Protein AF-A0A954QIJ8-F1 (afdb_monomer_lite)

Foldseek 3Di:
DDPDPDPPPVVVVPLPFDFLVVLCVVLVWDWDADVVQGTKTWDDLPQKIKIWGWDQDPVQGIWIWIWIWGDDPVDIDIAIDIDRRTDSDSLQSLLVVLVSVVVRPDDRPVHDRPSSVSSVVVVCRHPVNVVVVLVVLVVVVVVVLQQPFWKKKAFPVLVLVVLVVLLVVCVPPDQQFKWKWFDQQFWIWIDGPPDDIRIGGIHTDGDPAIKIAGSNLSVVDDNDADDRMWMWTDAQFWIATRNDTGGTHGPDNVVRVSRPPPPPPSVVSVVVVVVVVVVVVVVVVVVVVVVVVVCVVCVVCVVVVVVVVVVVVVVVVVPDD

Secondary structure (DSSP, 8-state):
---------TTSS----EEHHHHHHHTTPEEEEETTTEEEEEEE-SSEEEEEEEEEETTTEEEEEEEEEEEETTEEEEEEEEEESEES-HHHHHHHHHHHHHTT----SS---HHHHHHHHTGGGSHHHHHHHHHHHHHHHHHHHHHHS-EEEEEHHHHHHHHHHHHHHTTTS-TT-EEEEEEBSSEEEEEETTEEEEEEEEEEPBPSSPEEEEHHHHTTS-SS--SSEEEEEE-SSEEEETTEEEEEEESSGGGGGG-------HHHHHHHHHHHHHHHHHHHHHHHHHHHHHHHH-HHHHHHHHHHHHHHHHHHHHH--

Radius of gyration: 31.18 Å; chains: 1; bounding box: 64×66×85 Å

Sequence (321 aa):
MDSQNSDHDPNRELAQNASTWDALLLCGFQRYSDPEYGPTLRYDFGGFELQAVIYSHPLLDQVVSFGGCFSTPRTLSAYEFDVPASVGSYEEVMAHIAWRLYRSEWRFTLGPPWWIEVGRENYHLLPWERQRAETEAARDLKALIWAVRPNCTVERVFLRQAIKTLHGNVRGMKSTATVTFDCDGTVLQIKSHASPTIAVAAIGSIWPSQFEVQVEQVARLPKRLSGKFVQLRLSSTELWIGGTAIKGKYADPEIVDLDLDLEPNPTIALAAAKAARSSIKAGIKRFQDFVGQVVELAPELRGKLTSYLENAWKQEQQDAP

Structure (mmCIF, N/CA/C/O backbone):
data_AF-A0A954QIJ8-F1
#
_entry.id   AF-A0A954QIJ8-F1
#
loop_
_atom_site.group_PDB
_atom_site.id
_atom_site.type_symbol
_atom_site.label_atom_id
_atom_site.label_alt_id
_atom_site.label_comp_id
_atom_site.label_asym_id
_atom_site.label_entity_id
_atom_site.label_seq_id
_atom_site.pdbx_PDB_ins_code
_atom_site.Cartn_x
_atom_site.Cartn_y
_atom_site.Cartn_z
_atom_site.occupancy
_atom_site.B_iso_or_equiv
_atom_site.auth_seq_id
_atom_site.auth_comp_id
_atom_site.auth_asym_id
_atom_site.auth_atom_id
_atom_site.pdbx_PDB_model_num
ATOM 1 N N . MET A 1 1 ? 24.367 28.801 22.063 1.00 42.25 1 MET A N 1
ATOM 2 C CA . MET A 1 1 ? 24.715 27.375 21.881 1.00 42.25 1 MET A CA 1
ATOM 3 C C . MET A 1 1 ? 23.768 26.884 20.809 1.00 42.25 1 MET A C 1
ATOM 5 O O . MET A 1 1 ? 22.738 26.312 21.122 1.00 42.25 1 MET A O 1
ATOM 9 N N . ASP A 1 2 ? 24.080 27.239 19.565 1.00 41.16 2 ASP A N 1
ATOM 10 C CA . ASP A 1 2 ? 23.227 26.999 18.405 1.00 41.16 2 ASP A CA 1
ATOM 11 C C . ASP A 1 2 ? 23.943 25.979 17.531 1.00 41.16 2 ASP A C 1
ATOM 13 O O . ASP A 1 2 ? 24.869 26.301 16.787 1.00 41.16 2 ASP A O 1
ATOM 17 N N . SER A 1 3 ? 23.574 24.714 17.709 1.00 46.78 3 SER A N 1
ATOM 18 C CA . SER A 1 3 ? 24.051 23.617 16.878 1.00 46.78 3 SER A CA 1
ATOM 19 C C . SER A 1 3 ? 23.360 23.712 15.522 1.00 46.78 3 SER A C 1
ATOM 21 O O . SER A 1 3 ? 22.208 23.317 15.360 1.00 46.78 3 SER A O 1
ATOM 23 N N . GLN A 1 4 ? 24.070 24.302 14.565 1.00 46.03 4 GLN A N 1
ATOM 24 C CA . GLN A 1 4 ? 23.682 24.365 13.164 1.00 46.03 4 GLN A CA 1
ATOM 25 C C . GLN A 1 4 ? 23.594 22.949 12.575 1.00 46.03 4 GLN A C 1
ATOM 27 O O . GLN A 1 4 ? 24.576 22.212 12.539 1.00 46.03 4 GLN A O 1
ATOM 32 N N . ASN A 1 5 ? 22.400 22.601 12.092 1.00 52.66 5 ASN A N 1
ATOM 33 C CA . ASN A 1 5 ? 22.166 21.539 11.118 1.00 52.66 5 ASN A CA 1
ATOM 34 C C . ASN A 1 5 ? 22.887 21.903 9.812 1.00 52.66 5 ASN A C 1
ATOM 36 O O . ASN A 1 5 ? 22.418 22.767 9.070 1.00 52.66 5 ASN A O 1
ATOM 40 N N . SER A 1 6 ? 24.003 21.241 9.518 1.00 52.31 6 SER A N 1
ATOM 41 C CA . SER A 1 6 ? 24.670 21.321 8.217 1.00 52.31 6 SER A CA 1
ATOM 42 C C . SER A 1 6 ? 25.111 19.936 7.738 1.00 52.31 6 SER A C 1
ATOM 44 O O . SER A 1 6 ? 26.295 19.694 7.553 1.00 52.31 6 SER A O 1
ATOM 46 N N . ASP A 1 7 ? 24.148 19.040 7.529 1.00 50.72 7 ASP A N 1
ATOM 47 C CA . ASP A 1 7 ? 24.336 17.818 6.725 1.00 50.72 7 ASP A CA 1
ATOM 48 C C . ASP A 1 7 ? 23.367 17.834 5.528 1.00 50.72 7 ASP A C 1
ATOM 50 O O . ASP A 1 7 ? 22.711 16.853 5.182 1.00 50.72 7 ASP A O 1
ATOM 54 N N . HIS A 1 8 ? 23.244 19.000 4.889 1.00 49.97 8 HIS A N 1
ATOM 55 C CA . HIS A 1 8 ? 22.722 19.086 3.532 1.00 49.97 8 HIS A CA 1
ATOM 56 C C . HIS A 1 8 ? 23.936 18.982 2.612 1.00 49.97 8 HIS A C 1
ATOM 58 O O . HIS A 1 8 ? 24.645 19.963 2.407 1.00 49.97 8 HIS A O 1
ATOM 64 N N . ASP A 1 9 ? 24.236 17.764 2.166 1.00 48.03 9 ASP A N 1
ATOM 65 C CA . ASP A 1 9 ? 25.233 17.511 1.131 1.00 48.03 9 ASP A CA 1
ATOM 66 C C . ASP A 1 9 ? 24.565 17.717 -0.241 1.00 48.03 9 ASP A C 1
ATOM 68 O O . ASP A 1 9 ? 23.866 16.813 -0.714 1.00 48.03 9 ASP A O 1
ATOM 72 N N . PRO A 1 10 ? 24.741 18.881 -0.898 1.00 51.72 10 PRO A N 1
ATOM 73 C CA . PRO A 1 10 ? 24.159 19.140 -2.214 1.00 51.72 10 PRO A CA 1
ATOM 74 C C . PRO A 1 10 ? 24.707 18.192 -3.294 1.00 51.72 10 PRO A C 1
ATOM 76 O O . PRO A 1 10 ? 24.119 18.081 -4.367 1.00 51.72 10 PRO A O 1
ATOM 79 N N . ASN A 1 11 ? 25.794 17.454 -3.024 1.00 44.38 11 ASN A N 1
ATOM 80 C CA . ASN A 1 11 ? 26.312 16.451 -3.954 1.00 44.38 11 ASN A CA 1
ATOM 81 C C . ASN A 1 11 ? 25.551 15.121 -3.897 1.00 44.38 11 ASN A C 1
ATOM 83 O O . ASN A 1 11 ? 25.721 14.294 -4.792 1.00 44.38 11 ASN A O 1
ATOM 87 N N . ARG A 1 12 ? 24.682 14.905 -2.899 1.00 46.03 12 ARG A N 1
ATOM 88 C CA . ARG A 1 12 ? 23.816 13.716 -2.835 1.00 46.03 12 ARG A CA 1
ATOM 89 C C . ARG A 1 12 ? 22.531 13.870 -3.660 1.00 46.03 12 ARG A C 1
ATOM 91 O O . ARG A 1 12 ? 21.936 12.863 -4.032 1.00 46.03 12 ARG A O 1
ATOM 98 N N . GLU A 1 13 ? 22.141 15.107 -3.979 1.00 44.28 13 GLU A N 1
ATOM 99 C CA . GLU A 1 13 ? 21.019 15.444 -4.876 1.00 44.28 13 GLU A CA 1
ATOM 100 C C . GLU A 1 13 ? 21.413 15.502 -6.359 1.00 44.28 13 GLU A C 1
ATOM 102 O O . GLU A 1 13 ? 20.548 15.414 -7.224 1.00 44.28 13 GLU A O 1
ATOM 107 N N . LEU A 1 14 ? 22.712 15.502 -6.673 1.00 44.69 14 LEU A N 1
ATOM 108 C CA . LEU A 1 14 ? 23.222 15.124 -7.996 1.00 44.69 14 LEU A CA 1
ATOM 109 C C . LEU A 1 14 ? 23.271 13.593 -8.148 1.00 44.69 14 LEU A C 1
ATOM 111 O O . LEU A 1 14 ? 24.207 13.044 -8.734 1.00 44.69 14 LEU A O 1
ATOM 115 N N . A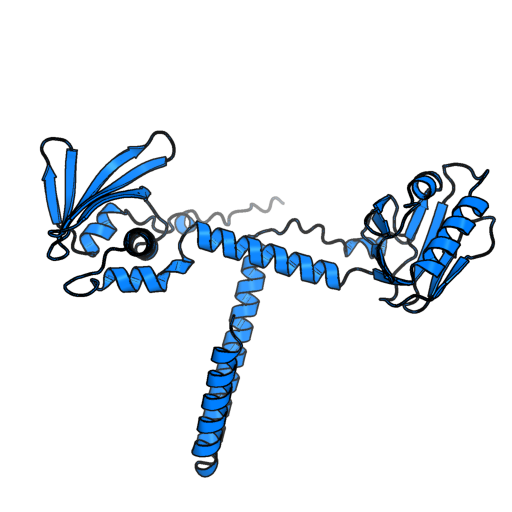LA A 1 15 ? 22.266 12.883 -7.621 1.00 50.22 15 ALA A N 1
ATOM 116 C CA . ALA A 1 15 ? 21.942 11.562 -8.134 1.00 50.22 15 ALA A CA 1
ATOM 117 C C . ALA A 1 15 ? 21.739 11.755 -9.639 1.00 50.22 15 ALA A C 1
ATOM 119 O O . ALA A 1 15 ? 20.845 12.488 -10.049 1.00 50.22 15 ALA A O 1
ATOM 120 N N . GLN A 1 16 ? 22.686 11.243 -10.423 1.00 63.72 16 GLN A N 1
ATOM 121 C CA . GLN A 1 16 ? 22.871 11.575 -11.830 1.00 63.72 16 GLN A CA 1
ATOM 122 C C . GLN A 1 16 ? 21.600 11.248 -12.605 1.00 63.72 16 GLN A C 1
ATOM 124 O O . GLN A 1 16 ? 21.400 10.117 -13.035 1.00 63.72 16 GLN A O 1
ATOM 129 N N . ASN A 1 17 ? 20.746 12.255 -12.759 1.00 86.44 17 ASN A N 1
ATOM 130 C CA . ASN A 1 17 ? 19.580 12.203 -13.611 1.00 86.44 17 ASN A CA 1
ATOM 131 C C . ASN A 1 17 ? 20.051 11.796 -15.008 1.00 86.44 17 ASN A C 1
ATOM 133 O O . ASN A 1 17 ? 20.776 12.532 -15.682 1.00 86.44 17 ASN A O 1
ATOM 137 N N . ALA A 1 18 ? 19.696 10.578 -15.398 1.00 91.44 18 ALA A N 1
ATOM 138 C CA . ALA A 1 18 ? 20.053 10.020 -16.679 1.00 91.44 18 ALA A CA 1
ATOM 139 C C . ALA A 1 18 ? 19.141 10.639 -17.736 1.00 91.44 18 ALA A C 1
ATOM 141 O O . ALA A 1 18 ? 17.914 10.537 -17.665 1.00 91.44 18 ALA A O 1
ATOM 142 N N . SER A 1 19 ? 19.754 11.276 -18.729 1.00 96.00 19 SER A N 1
ATOM 143 C CA . SER A 1 19 ? 19.058 11.728 -19.928 1.00 96.00 19 SER A CA 1
ATOM 144 C C . SER A 1 19 ? 18.562 10.509 -20.701 1.00 96.00 19 SER A C 1
ATOM 146 O O . SER A 1 19 ? 19.354 9.663 -21.129 1.00 96.00 19 SER A O 1
ATOM 148 N N . THR A 1 20 ? 17.250 10.428 -20.920 1.00 96.88 20 THR A N 1
ATOM 149 C CA . THR A 1 20 ? 16.635 9.374 -21.737 1.00 96.88 20 THR A CA 1
ATOM 150 C C . THR A 1 20 ? 17.219 9.372 -23.144 1.00 96.88 20 THR A C 1
ATOM 152 O O . THR A 1 20 ? 17.460 8.314 -23.713 1.00 96.88 20 THR A O 1
ATOM 155 N N . TRP A 1 21 ? 17.537 10.547 -23.686 1.00 97.19 21 TRP A N 1
ATOM 156 C CA . TRP A 1 21 ? 18.154 10.672 -25.003 1.00 97.19 21 TRP A CA 1
ATOM 157 C C . TRP A 1 21 ? 19.539 10.018 -25.079 1.00 97.19 21 TRP A C 1
ATOM 159 O O . TRP A 1 21 ? 19.835 9.296 -26.032 1.00 97.19 21 TRP A O 1
ATOM 169 N N . ASP A 1 22 ? 20.371 10.216 -24.056 1.00 96.88 22 ASP A N 1
ATOM 170 C CA . ASP A 1 22 ? 21.706 9.614 -23.995 1.00 96.88 22 ASP A CA 1
ATOM 171 C C . ASP A 1 22 ? 21.618 8.100 -23.767 1.00 96.88 22 ASP A C 1
ATOM 173 O O . ASP A 1 22 ? 22.356 7.333 -24.389 1.00 96.88 22 ASP A O 1
ATOM 177 N N . ALA A 1 23 ? 20.646 7.654 -22.964 1.00 96.75 23 ALA A N 1
ATOM 178 C CA . ALA A 1 23 ? 20.334 6.238 -22.778 1.00 96.75 23 ALA A CA 1
ATOM 179 C C . ALA A 1 23 ? 20.014 5.543 -24.111 1.00 96.75 23 ALA A C 1
ATOM 181 O O . ALA A 1 23 ? 20.499 4.445 -24.381 1.00 96.75 23 ALA A O 1
ATOM 182 N N . LEU A 1 24 ? 19.219 6.192 -24.967 1.00 97.75 24 LEU A N 1
ATOM 183 C CA . LEU A 1 24 ? 18.852 5.664 -26.279 1.00 97.75 24 LEU A CA 1
ATOM 184 C C . LEU A 1 24 ? 20.060 5.542 -27.206 1.00 97.75 24 LEU A C 1
ATOM 186 O O . LEU A 1 24 ? 20.223 4.516 -27.870 1.00 97.75 24 LEU A O 1
ATOM 190 N N . LEU A 1 25 ? 20.942 6.543 -27.216 1.00 97.75 25 LEU A N 1
ATOM 191 C CA . LEU A 1 25 ? 22.192 6.474 -27.974 1.00 97.75 25 LEU A CA 1
ATOM 192 C C . LEU A 1 25 ? 23.060 5.292 -27.510 1.00 97.75 25 LEU A C 1
ATOM 194 O O . LEU A 1 25 ? 23.593 4.564 -28.347 1.00 97.75 25 LEU A O 1
ATOM 198 N N . LEU A 1 26 ? 23.139 5.039 -26.198 1.00 96.25 26 LEU A N 1
ATOM 199 C CA . LEU A 1 26 ? 23.828 3.865 -25.639 1.00 96.25 26 LEU A CA 1
ATOM 200 C C . LEU A 1 26 ? 23.162 2.536 -26.033 1.00 96.25 26 LEU A C 1
ATOM 202 O O . LEU A 1 26 ? 23.853 1.545 -26.264 1.00 96.25 26 LEU A O 1
ATOM 206 N N . CYS A 1 27 ? 21.833 2.514 -26.164 1.00 96.50 27 CYS A N 1
ATOM 207 C CA . CYS A 1 27 ? 21.072 1.351 -26.636 1.00 96.50 27 CYS A CA 1
ATOM 208 C C . CYS A 1 27 ? 21.253 1.075 -28.142 1.00 96.50 27 CYS A C 1
ATOM 210 O O . CYS A 1 27 ? 20.739 0.076 -28.650 1.00 96.50 27 CYS A O 1
ATOM 212 N N . GLY A 1 28 ? 21.981 1.934 -28.862 1.00 97.44 28 GLY A N 1
ATOM 213 C CA . GLY A 1 28 ? 22.239 1.803 -30.294 1.00 97.44 28 GLY A CA 1
ATOM 214 C C . GLY A 1 28 ? 21.214 2.501 -31.184 1.00 97.44 28 GLY A C 1
ATOM 215 O O . GLY A 1 28 ? 21.178 2.223 -32.382 1.00 97.44 28 GLY A O 1
ATOM 216 N N . PHE A 1 29 ? 20.385 3.398 -30.637 1.00 97.62 29 PHE A N 1
ATOM 217 C CA . PHE A 1 29 ? 19.541 4.252 -31.469 1.00 97.62 29 PHE A CA 1
ATOM 218 C C . PHE A 1 29 ? 20.409 5.196 -32.307 1.00 97.62 29 PHE A C 1
ATOM 220 O O . PHE A 1 29 ? 21.384 5.779 -31.828 1.00 97.62 29 PHE A O 1
ATOM 227 N N . GLN A 1 30 ? 20.031 5.376 -33.567 1.00 97.94 30 GLN A N 1
ATOM 228 C CA . GLN A 1 30 ? 20.746 6.209 -34.523 1.00 97.94 30 GLN A CA 1
ATOM 229 C C . GLN A 1 30 ? 20.056 7.559 -34.673 1.00 97.94 30 GLN A C 1
ATOM 231 O O . GLN A 1 30 ? 18.830 7.647 -34.686 1.00 97.94 30 GLN A O 1
ATOM 236 N N . ARG A 1 31 ? 20.848 8.625 -34.806 1.00 97.69 31 ARG A N 1
ATOM 237 C CA . ARG A 1 31 ? 20.319 9.965 -35.077 1.00 97.69 31 ARG A CA 1
ATOM 238 C C . ARG A 1 31 ? 19.732 10.018 -36.478 1.00 97.69 31 ARG A C 1
ATOM 240 O O . ARG A 1 31 ? 20.407 9.676 -37.445 1.00 97.69 31 ARG A O 1
ATOM 247 N N . TYR A 1 32 ? 18.508 10.513 -36.569 1.00 95.44 32 TYR A N 1
ATOM 248 C CA . TYR A 1 32 ? 17.803 10.748 -37.814 1.00 95.44 32 TYR A CA 1
ATOM 249 C C . TYR A 1 32 ? 17.263 12.178 -37.827 1.00 95.44 32 TYR A C 1
ATOM 251 O O . TYR A 1 32 ? 16.712 12.673 -36.841 1.00 95.44 32 TYR A O 1
ATOM 259 N N . SER A 1 33 ? 17.460 12.864 -38.947 1.00 89.81 33 SER A N 1
ATOM 260 C CA . SER A 1 33 ? 16.931 14.210 -39.135 1.00 89.81 33 SER A CA 1
ATOM 261 C C . SER A 1 33 ? 15.568 14.098 -39.793 1.00 89.81 33 SER A C 1
ATOM 263 O O . SER A 1 33 ? 15.491 13.853 -40.997 1.00 89.81 33 SER A O 1
ATOM 265 N N . ASP A 1 34 ? 14.509 14.282 -39.012 1.00 89.62 34 ASP A N 1
ATOM 266 C CA . ASP A 1 34 ? 13.165 14.373 -39.562 1.00 89.62 34 ASP A CA 1
ATOM 267 C C . ASP A 1 34 ? 12.839 15.851 -39.834 1.00 89.62 34 ASP A C 1
ATOM 269 O O . ASP A 1 34 ? 12.935 16.670 -38.916 1.00 89.62 34 ASP A O 1
ATOM 273 N N . PRO A 1 35 ? 12.517 16.244 -41.078 1.00 89.44 35 PRO A N 1
ATOM 274 C CA . PRO A 1 35 ? 12.222 17.638 -41.390 1.00 89.44 35 PRO A CA 1
ATOM 275 C C . PRO A 1 35 ? 10.962 18.161 -40.685 1.00 89.44 35 PRO A C 1
ATOM 277 O O . PRO A 1 35 ? 10.849 19.372 -40.508 1.00 89.44 35 PRO A O 1
ATOM 280 N N . GLU A 1 36 ? 10.034 17.286 -40.285 1.00 91.12 36 GLU A N 1
ATOM 281 C CA . GLU A 1 36 ? 8.785 17.671 -39.622 1.00 91.12 36 GLU A CA 1
ATOM 282 C C . GLU A 1 36 ? 8.946 17.746 -38.099 1.00 91.12 36 GLU A C 1
ATOM 284 O O . GLU A 1 36 ? 8.483 18.697 -37.469 1.00 91.12 36 GLU A O 1
ATOM 289 N N . TYR A 1 37 ? 9.653 16.777 -37.515 1.00 86.88 37 TYR A N 1
ATOM 290 C CA . TYR A 1 37 ? 9.733 16.605 -36.058 1.00 86.88 37 TYR A CA 1
ATOM 291 C C . TYR A 1 37 ? 11.075 17.035 -35.442 1.00 86.88 37 TYR A C 1
ATOM 293 O O . TYR A 1 37 ? 11.225 17.047 -34.220 1.00 86.88 37 TYR A O 1
ATOM 301 N N . GLY A 1 38 ? 12.055 17.426 -36.263 1.00 89.88 38 GLY A N 1
ATOM 302 C CA . GLY A 1 38 ? 13.361 17.901 -35.812 1.00 89.88 38 GLY A CA 1
ATOM 303 C C . GLY A 1 38 ? 14.334 16.764 -35.456 1.00 89.88 38 GLY A C 1
ATOM 304 O O . GLY A 1 38 ? 14.438 15.784 -36.202 1.00 89.88 38 GLY A O 1
ATOM 305 N N . PRO A 1 39 ? 15.136 16.890 -34.377 1.00 93.12 39 PRO A N 1
ATOM 306 C CA . PRO A 1 39 ? 16.075 15.846 -33.985 1.00 93.12 39 PRO A CA 1
ATOM 307 C C . PRO A 1 39 ? 15.307 14.613 -33.499 1.00 93.12 39 PRO A C 1
ATOM 309 O O . PRO A 1 39 ? 14.617 14.662 -32.484 1.00 93.12 39 PRO A O 1
ATOM 312 N N . THR A 1 40 ? 15.467 13.498 -34.209 1.00 97.25 40 THR A N 1
ATOM 313 C CA . THR A 1 40 ? 14.835 12.217 -33.873 1.00 97.25 40 THR A CA 1
ATOM 314 C C . THR A 1 40 ? 15.891 11.127 -33.710 1.00 97.25 40 THR A C 1
ATOM 316 O O . THR A 1 40 ? 16.994 11.211 -34.262 1.00 97.25 40 THR A O 1
ATOM 319 N N . LEU A 1 41 ? 15.574 10.099 -32.931 1.00 97.88 41 LEU A N 1
ATOM 320 C CA . LEU A 1 41 ? 16.352 8.868 -32.857 1.00 97.88 41 LEU A CA 1
ATOM 321 C C . LEU A 1 41 ? 15.540 7.720 -33.444 1.00 97.88 41 LEU A C 1
ATOM 323 O O . LEU A 1 41 ? 14.322 7.694 -33.304 1.00 97.88 41 LEU A O 1
ATOM 327 N N . ARG A 1 42 ? 16.200 6.758 -34.085 1.00 97.12 42 ARG A N 1
ATOM 328 C CA . ARG A 1 42 ? 15.549 5.576 -34.659 1.00 97.12 42 ARG A CA 1
ATOM 329 C C . ARG A 1 42 ? 16.287 4.302 -34.285 1.00 97.12 42 ARG A C 1
ATOM 331 O O . ARG A 1 42 ? 17.516 4.289 -34.226 1.00 97.12 42 ARG A O 1
ATOM 338 N N . TYR A 1 43 ? 15.534 3.237 -34.054 1.00 96.25 43 TYR A N 1
ATOM 339 C CA . TYR A 1 43 ? 16.052 1.890 -33.856 1.00 96.25 43 TYR A CA 1
ATOM 340 C C . TYR A 1 43 ? 15.251 0.906 -34.707 1.00 96.25 43 TYR A C 1
ATOM 342 O O . TYR A 1 43 ? 14.030 0.822 -34.578 1.00 96.25 43 TYR A O 1
ATOM 350 N N . ASP A 1 44 ? 15.943 0.163 -35.568 1.00 93.81 44 ASP A N 1
ATOM 351 C CA . ASP A 1 44 ? 15.345 -0.861 -36.424 1.00 93.81 44 ASP A CA 1
ATOM 352 C C . ASP A 1 44 ? 15.524 -2.247 -35.793 1.00 93.81 44 ASP A C 1
ATOM 354 O O . ASP A 1 44 ? 16.640 -2.708 -35.553 1.00 93.81 44 ASP A O 1
ATOM 358 N N . PHE A 1 45 ? 14.406 -2.921 -35.532 1.00 90.31 45 PHE A N 1
ATOM 359 C CA . PHE A 1 45 ? 14.351 -4.275 -34.987 1.00 90.31 45 PHE A CA 1
ATOM 360 C C . PHE A 1 45 ? 14.263 -5.371 -36.066 1.00 90.31 45 PHE A C 1
ATOM 362 O O . PHE A 1 45 ? 13.953 -6.522 -35.752 1.00 90.31 45 PHE A O 1
ATOM 369 N N . GLY A 1 46 ? 14.506 -5.044 -37.338 1.00 86.75 46 GLY A N 1
ATOM 370 C CA . GLY A 1 46 ? 14.444 -5.996 -38.447 1.00 86.75 46 GLY A CA 1
ATOM 371 C C . GLY A 1 46 ? 13.006 -6.294 -38.872 1.00 86.75 46 GLY A C 1
ATOM 372 O O . GLY A 1 46 ? 12.603 -7.456 -38.971 1.00 86.75 46 GLY A O 1
ATOM 373 N N . GLY A 1 47 ? 12.218 -5.235 -39.077 1.00 84.25 47 GLY A N 1
ATOM 374 C CA . GLY A 1 47 ? 10.807 -5.306 -39.486 1.00 84.25 47 GLY A CA 1
ATOM 375 C C . GLY A 1 47 ? 9.871 -4.419 -38.666 1.00 84.25 47 GLY A C 1
ATOM 376 O O . GLY A 1 47 ? 8.700 -4.283 -39.009 1.00 84.25 47 GLY A O 1
ATOM 377 N N . PHE A 1 48 ? 10.389 -3.810 -37.603 1.00 88.81 48 PHE A N 1
ATOM 378 C CA . PHE A 1 48 ? 9.719 -2.801 -36.797 1.00 88.81 48 PHE A CA 1
ATOM 379 C C . PHE A 1 48 ? 10.712 -1.672 -36.530 1.00 88.81 48 PHE A C 1
ATOM 381 O O . PHE A 1 48 ? 11.786 -1.926 -35.990 1.00 88.81 48 PHE A O 1
ATOM 388 N N . GLU A 1 49 ? 10.357 -0.447 -36.903 1.00 92.62 49 GLU A N 1
ATOM 389 C CA . GLU A 1 49 ? 11.152 0.737 -36.587 1.00 92.62 49 GLU A CA 1
ATOM 390 C C . GLU A 1 49 ? 10.492 1.480 -35.427 1.00 92.62 49 GLU A C 1
ATOM 392 O O . GLU A 1 49 ? 9.306 1.818 -35.483 1.00 92.62 49 GLU A O 1
ATOM 397 N N . LEU A 1 50 ? 11.273 1.728 -34.379 1.00 95.50 50 LEU A N 1
ATOM 398 C CA . LEU A 1 50 ? 10.881 2.564 -33.258 1.00 95.50 50 LEU A CA 1
ATOM 399 C C . LEU A 1 50 ? 11.610 3.899 -33.365 1.00 95.50 50 LEU A C 1
ATOM 401 O O . LEU A 1 50 ? 12.841 3.956 -33.356 1.00 95.50 50 LEU A O 1
ATOM 405 N N . GLN A 1 51 ? 10.839 4.967 -33.463 1.00 97.06 51 GLN A N 1
ATOM 406 C CA . GLN A 1 51 ? 11.315 6.337 -33.526 1.00 97.06 51 GLN A CA 1
ATOM 407 C C . GLN A 1 51 ? 11.114 6.998 -32.167 1.00 97.06 51 GLN A C 1
ATOM 409 O O . GLN A 1 51 ? 10.145 6.700 -31.473 1.00 97.06 51 GLN A O 1
ATOM 414 N N . ALA A 1 52 ? 12.025 7.887 -31.789 1.00 97.81 52 ALA A N 1
ATOM 415 C CA . ALA A 1 52 ? 11.959 8.646 -30.555 1.00 97.81 52 ALA A CA 1
ATOM 416 C C . ALA A 1 52 ? 12.151 10.142 -30.832 1.00 97.81 52 ALA A C 1
ATOM 418 O O . ALA A 1 52 ? 13.093 10.534 -31.528 1.00 97.81 52 ALA A O 1
ATOM 419 N N . VAL A 1 53 ? 11.271 10.974 -30.278 1.00 97.19 53 VAL A N 1
ATOM 420 C CA . VAL A 1 53 ? 11.252 12.431 -30.470 1.00 97.19 53 VAL A CA 1
ATOM 421 C C . VAL A 1 53 ? 11.113 13.111 -29.116 1.00 97.19 53 VAL A C 1
ATOM 423 O O . VAL A 1 53 ? 10.271 12.728 -28.307 1.00 97.19 53 VAL A O 1
ATOM 426 N N . ILE A 1 54 ? 11.932 14.128 -28.851 1.00 95.75 54 ILE A N 1
ATOM 427 C CA . ILE A 1 54 ? 11.775 14.958 -27.653 1.00 95.75 54 ILE A CA 1
ATOM 428 C C . ILE A 1 54 ? 10.688 15.995 -27.914 1.00 95.75 54 ILE A C 1
ATOM 430 O O . ILE A 1 54 ? 10.784 16.758 -28.873 1.00 95.75 54 ILE A O 1
ATOM 434 N N . TYR A 1 55 ? 9.706 16.089 -27.022 1.00 93.38 55 TYR A N 1
ATOM 435 C CA . TYR A 1 55 ? 8.733 17.176 -27.048 1.00 93.38 55 TYR A CA 1
ATOM 436 C C . TYR A 1 55 ? 8.340 17.616 -25.635 1.00 93.38 55 TYR A C 1
ATOM 438 O O . TYR A 1 55 ? 8.587 16.924 -24.643 1.00 93.38 55 TYR A O 1
ATOM 446 N N . SER A 1 56 ? 7.757 18.809 -25.541 1.00 93.25 56 SER A N 1
ATOM 447 C CA . SER A 1 56 ? 7.243 19.350 -24.284 1.00 93.25 56 SER A CA 1
ATOM 448 C C . SER A 1 56 ? 5.778 18.960 -24.111 1.00 93.25 56 SER A C 1
ATOM 450 O O . SER A 1 56 ? 4.922 19.396 -24.882 1.00 93.25 56 SER A O 1
ATOM 452 N N . HIS A 1 57 ? 5.487 18.146 -23.100 1.00 91.12 57 HIS A N 1
ATOM 453 C CA . HIS A 1 57 ? 4.136 17.712 -22.772 1.00 91.12 57 HIS A CA 1
ATOM 454 C C . HIS A 1 57 ? 3.520 18.647 -21.712 1.00 91.12 57 HIS A C 1
ATOM 456 O O . HIS A 1 57 ? 4.171 18.915 -20.702 1.00 91.12 57 HIS A O 1
ATOM 462 N N . PRO A 1 58 ? 2.253 19.092 -21.845 1.00 88.50 58 PRO A N 1
ATOM 463 C CA . PRO A 1 58 ? 1.654 20.081 -20.936 1.00 88.50 58 PRO A CA 1
ATOM 464 C C . PRO A 1 58 ? 1.610 19.691 -19.451 1.00 88.50 58 PRO A C 1
ATOM 466 O O . PRO A 1 58 ? 1.486 20.560 -18.595 1.00 88.50 58 PRO A O 1
ATOM 469 N N . LEU A 1 59 ? 1.653 18.389 -19.148 1.00 87.81 59 LEU A N 1
ATOM 470 C CA . LEU A 1 59 ? 1.553 17.851 -17.783 1.00 87.81 59 LEU A CA 1
ATOM 471 C C . LEU A 1 59 ? 2.841 17.199 -17.263 1.00 87.81 59 LEU A C 1
ATOM 473 O O . LEU A 1 59 ? 2.899 16.860 -16.087 1.00 87.81 59 LEU A O 1
ATOM 477 N N . LEU A 1 60 ? 3.821 16.933 -18.133 1.00 77.62 60 LEU A N 1
ATOM 478 C CA . LEU A 1 60 ? 4.986 16.087 -17.818 1.00 77.62 60 LEU A CA 1
ATOM 479 C C . LEU A 1 60 ? 6.315 16.791 -18.139 1.00 77.62 60 LEU A C 1
ATOM 481 O O . LEU A 1 60 ? 7.339 16.129 -18.283 1.00 77.62 60 LEU A O 1
ATOM 485 N N . ASP A 1 61 ? 6.284 18.119 -18.278 1.00 87.69 61 ASP A N 1
ATOM 486 C CA . ASP A 1 61 ? 7.382 18.964 -18.751 1.00 87.69 61 ASP A CA 1
ATOM 487 C C . ASP A 1 61 ? 7.981 18.466 -20.071 1.00 87.69 61 ASP A C 1
ATOM 489 O O . ASP A 1 61 ? 7.420 18.709 -21.138 1.00 87.69 61 ASP A O 1
ATOM 493 N N . GLN A 1 62 ? 9.117 17.772 -20.021 1.00 94.56 62 GLN A N 1
ATOM 494 C CA . GLN A 1 62 ? 9.822 17.260 -21.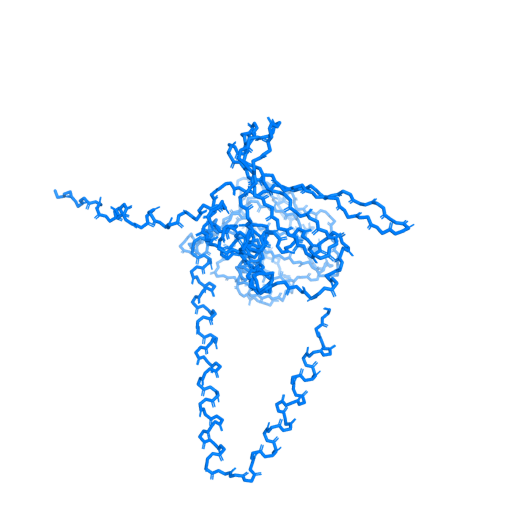188 1.00 94.56 62 GLN A CA 1
ATOM 495 C C . GLN A 1 62 ? 9.792 15.734 -21.189 1.00 94.56 62 GLN A C 1
ATOM 497 O O . GLN A 1 62 ? 10.208 15.077 -20.231 1.00 94.56 62 GLN A O 1
ATOM 502 N N . VAL A 1 63 ? 9.336 15.164 -22.300 1.00 96.38 63 VAL A N 1
ATOM 503 C CA . VAL A 1 63 ? 9.248 13.718 -22.497 1.00 96.38 63 VAL A CA 1
ATOM 504 C C . VAL A 1 63 ? 9.887 13.327 -23.823 1.00 96.38 63 VAL A C 1
ATOM 506 O O . VAL A 1 63 ? 10.010 14.132 -24.750 1.00 96.38 63 VAL A O 1
ATOM 509 N N . VAL A 1 64 ? 10.308 12.072 -23.905 1.00 97.19 64 VAL A N 1
ATOM 510 C CA . VAL A 1 64 ? 10.670 11.418 -25.156 1.00 97.19 64 VAL A CA 1
ATOM 511 C C . VAL A 1 64 ? 9.476 10.575 -25.582 1.00 97.19 64 VAL A C 1
ATOM 513 O O . VAL A 1 64 ? 9.161 9.575 -24.930 1.00 97.19 64 VAL A O 1
ATOM 516 N N . SER A 1 65 ? 8.810 11.001 -26.653 1.00 96.62 65 SER A N 1
ATOM 517 C CA . SER A 1 65 ? 7.769 10.214 -27.306 1.00 96.62 65 SER A CA 1
ATOM 518 C C . SER A 1 65 ? 8.405 9.116 -28.117 1.00 96.62 65 SER A C 1
ATOM 520 O O . SER A 1 65 ? 9.355 9.377 -28.854 1.00 96.62 65 SER A O 1
ATOM 522 N N . PHE A 1 66 ? 7.852 7.919 -28.027 1.00 96.88 66 PHE A N 1
ATOM 523 C CA . PHE A 1 66 ? 8.195 6.804 -28.882 1.00 96.88 66 PHE A CA 1
ATOM 524 C C . PHE A 1 66 ? 7.028 6.516 -29.804 1.00 96.88 66 PHE A C 1
ATOM 526 O O . PHE A 1 66 ? 5.909 6.329 -29.336 1.00 96.88 66 PHE A O 1
ATOM 533 N N . GLY A 1 67 ? 7.311 6.435 -31.098 1.00 95.50 67 GLY A N 1
ATOM 534 C CA . GLY A 1 67 ? 6.343 6.131 -32.138 1.00 95.50 67 GLY A CA 1
ATOM 535 C C . GLY A 1 67 ? 6.890 5.063 -33.072 1.00 95.50 67 GLY A C 1
ATOM 536 O O . GLY A 1 67 ? 8.062 5.085 -33.438 1.00 95.50 67 GLY A O 1
ATOM 537 N N . GLY A 1 68 ? 6.060 4.112 -33.473 1.00 93.62 68 GLY A N 1
ATOM 538 C CA . GLY A 1 68 ? 6.464 3.113 -34.453 1.00 93.62 68 GLY A CA 1
ATOM 539 C C . GLY A 1 68 ? 5.271 2.406 -35.061 1.00 93.62 68 GLY A C 1
ATOM 540 O O . GLY A 1 68 ? 4.240 2.230 -34.415 1.00 93.62 68 GLY A O 1
ATOM 541 N N . CYS A 1 69 ? 5.414 1.971 -36.306 1.00 89.25 69 CYS A N 1
ATOM 542 C CA . CYS A 1 69 ? 4.422 1.134 -36.968 1.00 89.25 69 CYS A CA 1
ATOM 543 C C . CYS A 1 69 ? 5.040 -0.224 -37.270 1.00 89.25 69 CYS A C 1
ATOM 545 O O . CYS A 1 69 ? 6.127 -0.315 -37.838 1.00 89.25 69 CYS A O 1
ATOM 547 N N . PHE A 1 70 ? 4.326 -1.287 -36.916 1.00 85.31 70 PHE A N 1
ATOM 548 C CA . PHE A 1 70 ? 4.652 -2.636 -37.347 1.00 85.31 70 PHE A CA 1
ATOM 549 C C . PHE A 1 70 ? 3.572 -3.124 -38.301 1.00 85.31 70 PHE A C 1
ATOM 551 O O . PHE A 1 70 ? 2.380 -3.081 -37.985 1.00 85.31 70 PHE A O 1
ATOM 558 N N . SER A 1 71 ? 3.995 -3.608 -39.465 1.00 82.19 71 SER A N 1
ATOM 559 C CA . SER A 1 71 ? 3.100 -4.183 -40.458 1.00 82.19 71 SER A CA 1
ATOM 560 C C . SER A 1 71 ? 3.530 -5.606 -40.784 1.00 82.19 71 SER A C 1
ATOM 562 O O . SER A 1 71 ? 4.657 -5.864 -41.198 1.00 82.19 71 SER A O 1
ATOM 564 N N . THR A 1 72 ? 2.601 -6.539 -40.612 1.00 81.81 72 THR A N 1
ATOM 565 C CA . THR A 1 72 ? 2.657 -7.871 -41.216 1.00 81.81 72 THR A CA 1
ATOM 566 C C . THR A 1 72 ? 1.661 -7.926 -42.371 1.00 81.81 72 THR A C 1
ATOM 568 O O . THR A 1 72 ? 0.758 -7.090 -42.437 1.00 81.81 72 THR A O 1
ATOM 571 N N . PRO A 1 73 ? 1.704 -8.966 -43.223 1.00 84.88 73 PRO A N 1
ATOM 572 C CA . PRO A 1 73 ? 0.674 -9.172 -44.240 1.00 84.88 73 PRO A CA 1
ATOM 573 C C . PRO A 1 73 ? -0.769 -9.246 -43.705 1.00 84.88 73 PRO A C 1
ATOM 575 O O . PRO A 1 73 ? -1.703 -9.221 -44.501 1.00 84.88 73 PRO A O 1
ATOM 578 N N . ARG A 1 74 ? -0.975 -9.396 -42.386 1.00 82.56 74 ARG A N 1
ATOM 579 C CA . ARG A 1 74 ? -2.300 -9.564 -41.765 1.00 82.56 74 ARG A CA 1
ATOM 580 C C . ARG A 1 74 ? -2.633 -8.550 -40.668 1.00 82.56 74 ARG A C 1
ATOM 582 O O . ARG A 1 74 ? -3.784 -8.502 -40.250 1.00 82.56 74 ARG A O 1
ATOM 589 N N . THR A 1 75 ? -1.668 -7.759 -40.213 1.00 79.62 75 THR A N 1
ATOM 590 C CA . THR A 1 75 ? -1.829 -6.879 -39.049 1.00 79.62 75 THR A CA 1
ATOM 591 C C . THR A 1 75 ? -1.042 -5.600 -39.266 1.00 79.62 75 THR A C 1
ATOM 593 O O . THR A 1 75 ? 0.142 -5.662 -39.587 1.00 79.62 75 THR A O 1
ATOM 596 N N . LEU A 1 76 ? -1.687 -4.458 -39.052 1.00 84.19 76 LEU A N 1
ATOM 597 C CA . LEU A 1 76 ? -1.041 -3.159 -38.929 1.00 84.19 76 LEU A CA 1
ATOM 598 C C . LEU A 1 76 ? -1.288 -2.668 -37.503 1.00 84.19 76 LEU A C 1
ATOM 600 O O . LEU A 1 76 ? -2.442 -2.499 -37.114 1.00 84.19 76 LEU A O 1
ATOM 604 N N . SER A 1 77 ? -0.217 -2.456 -36.747 1.00 86.44 77 SER A N 1
ATOM 605 C CA . SER A 1 77 ? -0.282 -1.928 -35.384 1.00 86.44 77 SER A CA 1
ATOM 606 C C . SER A 1 77 ? 0.600 -0.695 -35.277 1.00 86.44 77 SER A C 1
ATOM 608 O O . SER A 1 77 ? 1.745 -0.704 -35.736 1.00 86.44 77 SER A O 1
ATOM 610 N N . ALA A 1 78 ? 0.065 0.354 -34.661 1.00 89.69 78 ALA A N 1
ATOM 611 C CA . ALA A 1 78 ? 0.825 1.524 -34.254 1.00 89.69 78 ALA A CA 1
ATOM 612 C C . ALA A 1 78 ? 1.131 1.422 -32.758 1.00 89.69 78 ALA A C 1
ATOM 614 O O . ALA A 1 78 ? 0.298 0.960 -31.974 1.00 89.69 78 ALA A O 1
ATOM 615 N N . TYR A 1 79 ? 2.326 1.852 -32.378 1.00 90.44 79 TYR A N 1
ATOM 616 C CA . TYR A 1 79 ? 2.775 1.900 -30.999 1.00 90.44 79 TYR A CA 1
ATOM 617 C C . TYR A 1 79 ? 3.172 3.319 -30.664 1.00 90.44 79 TYR A C 1
ATOM 619 O O . TYR A 1 79 ? 3.969 3.924 -31.376 1.00 90.44 79 TYR A O 1
ATOM 627 N N . GLU A 1 80 ? 2.618 3.808 -29.565 1.00 95.12 80 GLU A N 1
ATOM 628 C CA . GLU A 1 80 ? 2.895 5.134 -29.049 1.00 95.12 80 GLU A CA 1
ATOM 629 C C . GLU A 1 80 ? 2.995 5.061 -27.529 1.00 95.12 80 GLU A C 1
ATOM 631 O O . GLU A 1 80 ? 2.137 4.471 -26.859 1.00 95.12 80 GLU A O 1
ATOM 636 N N . PHE A 1 81 ? 4.076 5.598 -26.976 1.00 95.81 81 PHE A N 1
ATOM 637 C CA . PHE A 1 81 ? 4.229 5.760 -25.538 1.00 95.81 81 PHE A CA 1
ATOM 638 C C . PHE A 1 81 ? 5.270 6.823 -25.221 1.00 95.81 81 PHE A C 1
ATOM 640 O O . PHE A 1 81 ? 6.231 7.002 -25.958 1.00 95.81 81 PHE A O 1
ATOM 647 N N . ASP A 1 82 ? 5.131 7.451 -24.059 1.00 96.19 82 ASP A N 1
ATOM 648 C CA . ASP A 1 82 ? 6.088 8.444 -23.587 1.00 96.19 82 ASP A CA 1
ATOM 649 C C . ASP A 1 82 ? 6.941 7.901 -22.435 1.00 96.19 82 ASP A C 1
ATOM 651 O O . ASP A 1 82 ? 6.489 7.097 -21.604 1.00 96.19 82 ASP A O 1
ATOM 655 N N . VAL A 1 83 ? 8.181 8.384 -22.378 1.00 96.12 83 VAL A N 1
ATOM 656 C CA . VAL A 1 83 ? 9.114 8.209 -21.258 1.00 96.12 83 VAL A CA 1
ATOM 657 C C . VAL A 1 83 ? 9.591 9.599 -20.818 1.00 96.12 83 VAL A C 1
ATOM 659 O O . VAL A 1 83 ? 9.853 10.433 -21.685 1.00 96.12 83 VAL A O 1
ATOM 662 N N . PRO A 1 84 ? 9.720 9.892 -19.509 1.00 95.81 84 PRO A N 1
ATOM 663 C CA . PRO A 1 84 ? 10.277 11.167 -19.050 1.00 95.81 84 PRO A CA 1
ATOM 664 C C . PRO A 1 84 ? 11.639 11.456 -19.694 1.00 95.81 84 PRO A C 1
ATOM 666 O O . PRO A 1 84 ? 12.436 10.537 -19.876 1.00 95.81 84 PRO A O 1
ATOM 669 N N . ALA A 1 85 ? 11.938 12.712 -20.042 1.00 96.00 85 ALA A N 1
ATOM 670 C CA . ALA A 1 85 ? 13.223 13.056 -20.667 1.00 96.00 85 ALA A CA 1
ATOM 671 C C . ALA A 1 85 ? 14.426 12.848 -19.733 1.00 96.00 85 ALA A C 1
ATOM 673 O O . ALA A 1 85 ? 15.547 12.652 -20.201 1.00 96.00 85 ALA A O 1
ATOM 674 N N . SER A 1 86 ? 14.173 12.849 -18.427 1.00 95.00 86 SER A N 1
ATOM 675 C CA . SER A 1 86 ? 15.143 12.602 -17.370 1.00 95.00 86 SER A CA 1
ATOM 676 C C . SER A 1 86 ? 14.573 11.578 -16.394 1.00 95.00 86 SER A C 1
ATOM 678 O O . SER A 1 86 ? 13.455 11.751 -15.909 1.00 95.00 86 SER A O 1
ATOM 680 N N . VAL A 1 87 ? 15.343 10.541 -16.076 1.00 94.25 87 VAL A N 1
ATOM 681 C CA . VAL A 1 87 ? 14.977 9.507 -15.092 1.00 94.25 87 VAL A CA 1
ATOM 682 C C . VAL A 1 87 ? 16.134 9.230 -14.131 1.00 94.25 87 VAL A C 1
ATOM 684 O O . VAL A 1 87 ? 17.243 9.725 -14.323 1.00 94.25 87 VAL A O 1
ATOM 687 N N . GLY A 1 88 ? 15.895 8.428 -13.090 1.00 91.56 88 GLY A N 1
ATOM 688 C CA . GLY A 1 88 ? 16.894 8.170 -12.049 1.00 91.56 88 GLY A CA 1
ATOM 689 C C . GLY A 1 88 ? 18.112 7.355 -12.501 1.00 91.56 88 GLY A C 1
ATOM 690 O O . GLY A 1 88 ? 19.162 7.456 -11.871 1.00 91.56 88 GLY A O 1
ATOM 691 N N . SER A 1 89 ? 17.997 6.543 -13.561 1.00 95.50 89 SER A N 1
ATOM 692 C CA . SER A 1 89 ? 19.120 5.771 -14.117 1.00 95.50 89 SER A CA 1
ATOM 693 C C . SER A 1 89 ? 18.876 5.311 -15.561 1.00 95.50 89 SER A C 1
ATOM 695 O O . SER A 1 89 ? 17.742 5.298 -16.043 1.00 95.50 89 SER A O 1
ATOM 697 N N . TYR A 1 90 ? 19.933 4.891 -16.264 1.00 96.19 90 TYR A N 1
ATOM 698 C CA . TYR A 1 90 ? 19.813 4.347 -17.624 1.00 96.19 90 TYR A CA 1
ATOM 699 C C . TYR A 1 90 ? 19.001 3.046 -17.666 1.00 96.19 90 TYR A C 1
ATOM 701 O O . TYR A 1 90 ? 18.226 2.822 -18.595 1.00 96.19 90 TYR A O 1
ATOM 709 N N . GLU A 1 91 ? 19.130 2.208 -16.641 1.00 96.56 91 GLU A N 1
ATOM 710 C CA . GLU A 1 91 ? 18.372 0.966 -16.497 1.00 96.56 91 GLU A CA 1
ATOM 711 C C . GLU A 1 91 ? 16.874 1.242 -16.337 1.00 96.56 91 GLU A C 1
ATOM 713 O O . GLU A 1 91 ? 16.059 0.478 -16.848 1.00 96.56 91 GLU A O 1
ATOM 718 N N . GLU A 1 92 ? 16.498 2.347 -15.682 1.00 96.31 92 GLU A N 1
ATOM 719 C CA . GLU A 1 92 ? 15.101 2.777 -15.575 1.00 96.31 92 GLU A CA 1
ATOM 720 C C . GLU A 1 92 ? 14.530 3.143 -16.956 1.00 96.31 92 GLU A C 1
ATOM 722 O O . GLU A 1 92 ? 13.427 2.704 -17.288 1.00 96.31 92 GLU A O 1
ATOM 727 N N . VAL A 1 93 ? 15.297 3.833 -17.815 1.00 97.00 93 VAL A N 1
ATOM 728 C CA . VAL A 1 93 ? 14.899 4.082 -19.219 1.00 97.00 93 VAL A CA 1
ATOM 729 C C . VAL A 1 93 ? 14.658 2.767 -19.956 1.00 97.00 93 VAL A C 1
ATOM 731 O O . VAL A 1 93 ? 13.609 2.573 -20.575 1.00 97.00 93 VAL A O 1
ATOM 734 N N . MET A 1 94 ? 15.624 1.847 -19.879 1.00 97.56 94 MET A N 1
ATOM 735 C CA . M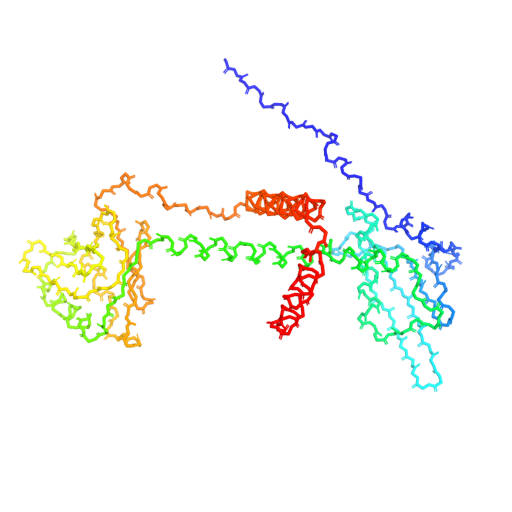ET A 1 94 ? 15.532 0.545 -20.538 1.00 97.56 94 MET A CA 1
ATOM 736 C C . MET A 1 94 ? 14.326 -0.249 -20.025 1.00 97.56 94 MET A C 1
ATOM 738 O O . MET A 1 94 ? 13.611 -0.847 -20.826 1.00 97.56 94 MET A O 1
ATOM 742 N N . ALA A 1 95 ? 14.051 -0.213 -18.717 1.00 97.44 95 ALA A N 1
ATOM 743 C CA . ALA A 1 95 ? 12.894 -0.865 -18.108 1.00 97.44 95 ALA A CA 1
ATOM 744 C C . ALA A 1 95 ? 11.571 -0.271 -18.606 1.00 97.44 95 ALA A C 1
ATOM 746 O O . ALA A 1 95 ? 10.648 -1.020 -18.939 1.00 97.44 95 ALA A O 1
ATOM 747 N N . HIS A 1 96 ? 11.484 1.059 -18.720 1.00 96.94 96 HIS A N 1
ATOM 748 C CA . HIS A 1 96 ? 10.319 1.749 -19.276 1.00 96.94 96 HIS A CA 1
ATOM 749 C C . HIS A 1 96 ? 10.019 1.278 -20.700 1.00 96.94 96 HIS A C 1
ATOM 751 O O . HIS A 1 96 ? 8.891 0.872 -20.995 1.00 96.94 96 HIS A O 1
ATOM 757 N N . ILE A 1 97 ? 11.031 1.285 -21.568 1.00 96.31 97 ILE A N 1
ATOM 758 C CA . ILE A 1 97 ? 10.884 0.889 -22.971 1.00 96.31 97 ILE A CA 1
ATOM 759 C C . ILE A 1 97 ? 10.565 -0.607 -23.074 1.00 96.31 97 ILE A C 1
ATOM 761 O O . ILE A 1 97 ? 9.611 -0.991 -23.752 1.00 96.31 97 ILE A O 1
ATOM 765 N N . ALA A 1 98 ? 11.309 -1.459 -22.363 1.00 95.94 98 ALA A N 1
ATOM 766 C CA . ALA A 1 98 ? 11.117 -2.906 -22.384 1.00 95.94 98 ALA A CA 1
ATOM 767 C C . ALA A 1 98 ? 9.708 -3.307 -21.929 1.00 95.94 98 ALA A C 1
ATOM 769 O O . ALA A 1 98 ? 9.081 -4.158 -22.561 1.00 95.94 98 ALA A O 1
ATOM 770 N N . TRP A 1 99 ? 9.171 -2.672 -20.882 1.00 95.88 99 TRP A N 1
ATOM 771 C CA . TRP A 1 99 ? 7.803 -2.932 -20.435 1.00 95.88 99 TRP A CA 1
ATOM 772 C C . TRP A 1 99 ? 6.753 -2.485 -21.453 1.00 95.88 99 TRP A C 1
ATOM 774 O O . TRP A 1 99 ? 5.791 -3.215 -21.705 1.00 95.88 99 TRP A O 1
ATOM 784 N N . ARG A 1 100 ? 6.926 -1.304 -22.060 1.00 94.94 100 ARG A N 1
ATOM 785 C CA . ARG A 1 100 ? 5.996 -0.791 -23.078 1.00 94.94 100 ARG A CA 1
ATOM 786 C C . ARG A 1 100 ? 5.952 -1.699 -24.302 1.00 94.94 100 ARG A C 1
ATOM 788 O O . ARG A 1 100 ? 4.862 -2.044 -24.750 1.00 94.94 100 ARG A O 1
ATOM 795 N N . LEU A 1 101 ? 7.113 -2.148 -24.776 1.00 91.81 101 LEU A N 1
ATOM 796 C CA . LEU A 1 101 ? 7.214 -3.096 -25.887 1.00 91.81 101 LEU A CA 1
ATOM 797 C C . LEU A 1 101 ? 6.696 -4.490 -25.511 1.00 91.81 101 LEU A C 1
ATOM 799 O O . LEU A 1 101 ? 6.053 -5.139 -26.323 1.00 91.81 101 LEU A O 1
ATOM 803 N N . TYR A 1 102 ? 6.893 -4.949 -24.272 1.00 90.44 102 TYR A N 1
ATOM 804 C CA . TYR A 1 102 ? 6.331 -6.227 -23.821 1.00 90.44 102 TYR A CA 1
ATOM 805 C C . TYR A 1 102 ? 4.795 -6.248 -23.886 1.00 90.44 102 TYR A C 1
ATOM 807 O O . TYR A 1 102 ? 4.201 -7.249 -24.282 1.00 90.44 102 TYR A O 1
ATOM 815 N N . ARG A 1 103 ? 4.135 -5.137 -23.535 1.00 88.00 103 ARG A N 1
ATOM 816 C CA . ARG A 1 103 ? 2.665 -5.029 -23.593 1.00 88.00 103 ARG A CA 1
ATOM 817 C C . ARG A 1 103 ? 2.108 -4.926 -25.007 1.00 88.00 103 ARG A C 1
ATOM 819 O O . ARG A 1 103 ? 0.896 -5.003 -25.172 1.00 88.00 103 ARG A O 1
ATOM 826 N N . SER A 1 104 ? 2.962 -4.734 -26.003 1.00 81.88 104 SER A N 1
ATOM 827 C CA . SER A 1 104 ? 2.560 -4.384 -27.355 1.00 81.88 104 SER A CA 1
ATOM 828 C C . SER A 1 104 ? 2.199 -5.604 -28.224 1.00 81.88 104 SER A C 1
ATOM 830 O O . SER A 1 104 ? 1.947 -5.462 -29.413 1.00 81.88 104 SER A O 1
ATOM 832 N N . GLU A 1 105 ? 2.161 -6.811 -27.638 1.00 76.88 105 GLU A N 1
ATOM 833 C CA . GLU A 1 105 ? 1.965 -8.125 -28.293 1.00 76.88 105 GLU A CA 1
ATOM 834 C C . GLU A 1 105 ? 2.989 -8.471 -29.391 1.00 76.88 105 GLU A C 1
ATOM 836 O O . GLU A 1 105 ? 3.019 -9.596 -29.903 1.00 76.88 105 GLU A O 1
ATOM 841 N N . TRP A 1 106 ? 3.872 -7.535 -29.731 1.00 76.94 106 TRP A N 1
ATOM 842 C CA . TRP A 1 106 ? 4.909 -7.707 -30.725 1.00 76.94 106 TRP A CA 1
ATOM 843 C C . TRP A 1 106 ? 5.987 -8.686 -30.250 1.00 76.94 106 TRP A C 1
ATOM 845 O O . TRP A 1 106 ? 6.347 -8.764 -29.073 1.00 76.94 106 TRP A O 1
ATOM 855 N N . ARG A 1 107 ? 6.520 -9.455 -31.203 1.00 79.19 107 ARG A N 1
ATOM 856 C CA . ARG A 1 107 ? 7.595 -10.421 -30.978 1.00 79.19 107 ARG A CA 1
ATOM 857 C C . ARG A 1 107 ? 8.788 -10.064 -31.848 1.00 79.19 107 ARG A C 1
ATOM 859 O O . ARG A 1 107 ? 8.644 -9.879 -33.054 1.00 79.19 107 ARG A O 1
ATOM 866 N N . PHE A 1 108 ? 9.964 -10.035 -31.233 1.00 77.38 108 PHE A N 1
ATOM 867 C CA . PHE A 1 108 ? 11.228 -9.813 -31.924 1.00 77.38 108 PHE A CA 1
ATOM 868 C C . PHE A 1 108 ? 11.506 -10.944 -32.921 1.00 77.38 108 PHE A C 1
ATOM 870 O O . PHE A 1 108 ? 11.519 -12.116 -32.544 1.00 77.38 108 PHE A O 1
ATOM 877 N N . THR A 1 109 ? 11.760 -10.599 -34.182 1.00 75.62 109 THR A N 1
ATOM 878 C CA . THR A 1 109 ? 12.122 -11.554 -35.244 1.00 75.62 109 THR A CA 1
ATOM 879 C C . THR A 1 109 ? 13.561 -12.048 -35.100 1.00 75.62 109 THR A C 1
ATOM 881 O O . THR A 1 109 ? 13.820 -13.233 -35.288 1.00 75.62 109 THR A O 1
ATOM 884 N N . LEU A 1 110 ? 14.483 -11.159 -34.718 1.00 75.25 110 LEU A N 1
ATOM 885 C CA . LEU A 1 110 ? 15.917 -11.440 -34.550 1.00 75.25 110 LEU A CA 1
ATOM 886 C C . LEU A 1 110 ? 16.334 -11.650 -33.082 1.00 75.25 110 LEU A C 1
ATOM 888 O O . LEU A 1 110 ? 17.520 -11.640 -32.762 1.00 75.25 110 LEU A O 1
ATOM 892 N N . GLY A 1 111 ? 15.359 -11.858 -32.193 1.00 84.88 111 GLY A N 1
ATOM 893 C CA . GLY A 1 111 ? 15.569 -11.848 -30.747 1.00 84.88 111 GLY A CA 1
ATOM 894 C C . GLY A 1 111 ? 15.635 -10.425 -30.169 1.00 84.88 111 GLY A C 1
ATOM 895 O O . GLY A 1 111 ? 15.843 -9.457 -30.905 1.00 84.88 111 GLY A O 1
ATOM 896 N N . PRO A 1 112 ? 15.382 -10.265 -28.860 1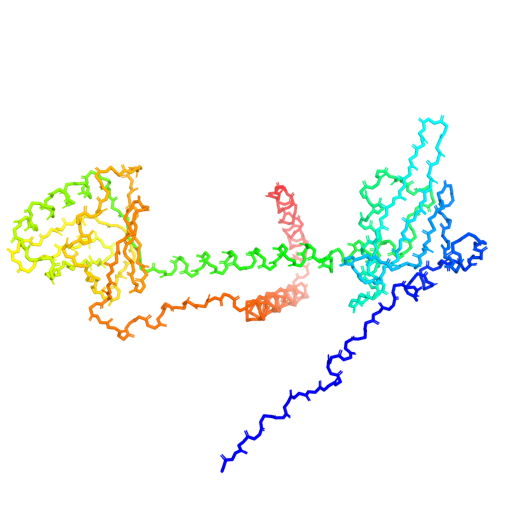.00 89.06 112 PRO A N 1
ATOM 897 C CA . PRO A 1 112 ? 15.450 -8.961 -28.214 1.00 89.06 112 PRO A CA 1
ATOM 898 C C . PRO A 1 112 ? 16.902 -8.459 -28.170 1.00 89.06 112 PRO A C 1
ATOM 900 O O . PRO A 1 112 ? 17.810 -9.245 -27.891 1.00 89.06 112 PRO A O 1
ATOM 903 N N . PRO A 1 113 ? 17.156 -7.161 -28.409 1.00 93.38 113 PRO A N 1
ATOM 904 C CA . PRO A 1 113 ? 18.480 -6.598 -28.185 1.00 93.38 113 PRO A CA 1
ATOM 905 C C . PRO A 1 113 ? 18.846 -6.636 -26.697 1.00 93.38 113 PRO A C 1
ATOM 907 O O . PRO A 1 113 ? 17.975 -6.626 -25.829 1.00 93.38 113 PRO A O 1
ATOM 910 N N . TRP A 1 114 ? 20.147 -6.643 -26.394 1.00 95.56 114 TRP A N 1
ATOM 911 C CA . TRP A 1 114 ? 20.669 -6.845 -25.033 1.00 95.56 114 TRP A CA 1
ATOM 912 C C . TRP A 1 114 ? 20.057 -5.896 -23.988 1.00 95.56 114 TRP A C 1
ATOM 914 O O . TRP A 1 114 ? 19.770 -6.308 -22.866 1.00 95.56 114 TRP A O 1
ATOM 924 N N . TRP A 1 115 ? 19.801 -4.641 -24.360 1.00 95.75 115 TRP A N 1
ATOM 925 C CA . TRP A 1 115 ? 19.266 -3.624 -23.455 1.00 95.75 115 TRP A CA 1
ATOM 926 C C . TRP A 1 115 ? 17.795 -3.871 -23.080 1.00 95.75 115 TRP A C 1
ATOM 928 O O . TRP A 1 115 ? 17.351 -3.420 -22.027 1.00 95.75 115 TRP A O 1
ATOM 938 N N . ILE A 1 116 ? 17.038 -4.630 -23.884 1.00 95.62 116 ILE A N 1
ATOM 939 C CA . ILE A 1 116 ? 15.678 -5.057 -23.518 1.00 95.62 116 ILE A CA 1
ATOM 940 C C . ILE A 1 116 ? 15.727 -6.039 -22.351 1.00 95.62 116 ILE A C 1
ATOM 942 O O . ILE A 1 116 ? 14.893 -5.948 -21.451 1.00 95.62 116 ILE A O 1
ATOM 946 N N . GLU A 1 117 ? 16.696 -6.957 -22.341 1.00 94.81 117 GLU A N 1
ATOM 947 C CA . GLU A 1 117 ? 16.848 -7.900 -21.229 1.00 94.81 117 GLU A CA 1
ATOM 948 C C . GLU A 1 117 ? 17.294 -7.179 -19.956 1.00 94.81 117 GLU A C 1
ATOM 950 O O . GLU A 1 117 ? 16.697 -7.389 -18.903 1.00 94.81 117 GLU A O 1
ATOM 955 N N . VAL A 1 118 ? 18.219 -6.217 -20.066 1.00 96.19 118 VAL A N 1
ATOM 956 C CA . VAL A 1 118 ? 18.569 -5.329 -18.942 1.00 96.19 118 VAL A CA 1
ATOM 957 C C . VAL A 1 118 ? 17.329 -4.601 -18.414 1.00 96.19 118 VAL A C 1
ATOM 959 O O . VAL A 1 118 ? 17.102 -4.557 -17.206 1.00 96.19 118 VAL A O 1
ATOM 962 N N . GLY A 1 119 ? 16.481 -4.072 -19.299 1.00 96.56 119 GLY A N 1
ATOM 963 C CA . GLY A 1 119 ? 15.225 -3.437 -18.904 1.00 96.56 119 GLY A CA 1
ATOM 964 C C . GLY A 1 119 ? 14.268 -4.387 -18.174 1.00 96.56 119 GLY A C 1
ATOM 965 O O . GLY A 1 119 ? 13.652 -4.002 -17.181 1.00 96.56 119 GLY A O 1
ATOM 966 N N . ARG A 1 120 ? 14.165 -5.644 -18.618 1.00 95.38 120 ARG A N 1
ATOM 967 C CA . ARG A 1 120 ? 13.328 -6.670 -17.970 1.00 95.38 120 ARG A CA 1
ATOM 968 C C . ARG A 1 120 ? 13.837 -7.050 -16.584 1.00 95.38 120 ARG A C 1
ATOM 970 O O . ARG A 1 120 ? 13.036 -7.149 -15.659 1.00 95.38 120 ARG A O 1
ATOM 977 N N . GLU A 1 121 ? 15.146 -7.211 -16.415 1.00 96.88 121 GLU A N 1
ATOM 978 C CA . GLU A 1 121 ? 15.762 -7.470 -15.105 1.00 96.88 121 GLU A CA 1
ATOM 979 C C . GLU A 1 121 ? 15.526 -6.306 -14.125 1.00 96.88 121 GLU A C 1
ATOM 981 O O . GLU A 1 121 ? 15.356 -6.500 -12.917 1.00 96.88 121 GLU A O 1
ATOM 986 N N . ASN A 1 122 ? 15.421 -5.086 -14.655 1.00 97.25 122 ASN A N 1
ATOM 987 C CA . ASN A 1 122 ? 15.209 -3.862 -13.893 1.00 97.25 122 ASN A CA 1
ATOM 988 C C . ASN A 1 122 ? 13.740 -3.408 -13.825 1.00 97.25 122 ASN A C 1
ATOM 990 O O . ASN A 1 122 ? 13.459 -2.255 -13.503 1.00 97.25 122 ASN A O 1
ATOM 994 N N . TYR A 1 123 ? 12.781 -4.318 -14.032 1.00 96.75 123 TYR A N 1
ATOM 995 C CA . TYR A 1 123 ? 11.340 -4.027 -13.954 1.00 96.75 123 TYR A CA 1
ATOM 996 C C . TYR A 1 123 ? 10.916 -3.359 -12.630 1.00 96.75 123 TYR A C 1
ATOM 998 O O . TYR A 1 123 ? 10.054 -2.484 -12.592 1.00 96.75 123 TYR A O 1
ATOM 1006 N N . HIS A 1 124 ? 11.583 -3.716 -11.533 1.00 95.62 124 HIS A N 1
ATOM 1007 C CA . HIS A 1 124 ? 11.359 -3.153 -10.202 1.00 95.62 124 HIS A CA 1
ATOM 1008 C C . HIS A 1 124 ? 11.716 -1.656 -10.075 1.00 95.62 124 HIS A C 1
ATOM 1010 O O . HIS A 1 124 ? 11.374 -1.031 -9.070 1.00 95.62 124 HIS A O 1
ATOM 1016 N N . LEU A 1 125 ? 12.417 -1.073 -11.056 1.00 95.56 125 LEU A N 1
ATOM 1017 C CA . LEU A 1 125 ? 12.723 0.358 -11.094 1.00 95.56 125 LEU A CA 1
ATOM 1018 C C . LEU A 1 125 ? 11.544 1.203 -11.586 1.00 95.56 125 LEU A C 1
ATOM 1020 O O . LEU A 1 125 ? 11.566 2.415 -11.403 1.00 95.56 125 LEU A O 1
ATOM 1024 N N . LEU A 1 126 ? 10.514 0.591 -12.171 1.00 96.38 126 LEU A N 1
ATOM 1025 C CA . LEU A 1 126 ? 9.385 1.329 -12.721 1.00 96.38 126 LEU A CA 1
ATOM 1026 C C . LEU A 1 126 ? 8.578 2.030 -11.618 1.00 96.38 126 LEU A C 1
ATOM 1028 O O . LEU A 1 126 ? 8.328 1.424 -10.569 1.00 96.38 126 LEU A O 1
ATOM 1032 N N . PRO A 1 127 ? 8.088 3.262 -11.854 1.00 93.56 127 PRO A N 1
ATOM 1033 C CA . PRO A 1 127 ? 7.399 4.045 -10.829 1.00 93.56 127 PRO A CA 1
ATOM 1034 C C . PRO A 1 127 ? 6.213 3.323 -10.177 1.00 93.56 127 PRO A C 1
ATOM 1036 O O . PRO A 1 127 ? 6.078 3.333 -8.956 1.00 93.56 127 PRO A O 1
ATOM 1039 N N . TRP A 1 128 ? 5.377 2.640 -10.965 1.00 94.00 128 TRP A N 1
ATOM 1040 C CA . TRP A 1 128 ? 4.211 1.920 -10.436 1.00 94.00 128 TRP A CA 1
ATOM 1041 C C . TRP A 1 128 ? 4.578 0.640 -9.680 1.00 94.00 128 TRP A C 1
ATOM 1043 O O . TRP A 1 128 ? 3.841 0.240 -8.783 1.00 94.00 128 TRP A O 1
ATOM 1053 N N . GLU A 1 129 ? 5.700 -0.004 -10.008 1.00 95.94 129 GLU A N 1
ATOM 1054 C CA . GLU A 1 129 ? 6.188 -1.161 -9.250 1.00 95.94 129 GLU A CA 1
ATOM 1055 C C . GLU A 1 129 ? 6.804 -0.722 -7.920 1.00 95.94 129 GLU A C 1
ATOM 1057 O O . GLU A 1 129 ? 6.532 -1.344 -6.894 1.00 95.94 129 GLU A O 1
ATOM 1062 N N . ARG A 1 130 ? 7.543 0.399 -7.897 1.00 92.19 130 ARG A N 1
ATOM 1063 C CA . ARG A 1 130 ? 7.998 1.028 -6.645 1.00 92.19 130 ARG A CA 1
ATOM 1064 C C . ARG A 1 130 ? 6.806 1.394 -5.758 1.00 92.19 130 ARG A C 1
ATOM 1066 O O . ARG A 1 130 ? 6.759 0.977 -4.605 1.00 92.19 130 ARG A O 1
ATOM 1073 N N . GLN A 1 131 ? 5.800 2.068 -6.320 1.00 92.12 131 GLN A N 1
ATOM 1074 C CA . GLN A 1 131 ? 4.585 2.439 -5.592 1.00 92.12 131 GLN A CA 1
ATOM 1075 C C . GLN A 1 131 ? 3.812 1.215 -5.078 1.00 92.12 131 GLN A C 1
ATOM 1077 O O . GLN A 1 131 ? 3.320 1.222 -3.945 1.00 92.12 131 GLN A O 1
ATOM 1082 N N . ARG A 1 132 ? 3.704 0.146 -5.882 1.00 92.75 132 ARG A N 1
ATOM 1083 C CA . ARG A 1 132 ? 3.093 -1.118 -5.448 1.00 92.75 132 ARG A CA 1
ATOM 1084 C C . ARG A 1 132 ? 3.861 -1.704 -4.266 1.00 92.75 132 ARG A C 1
ATOM 1086 O O . ARG A 1 132 ? 3.244 -1.973 -3.240 1.00 92.75 132 ARG A O 1
ATOM 1093 N N . ALA A 1 133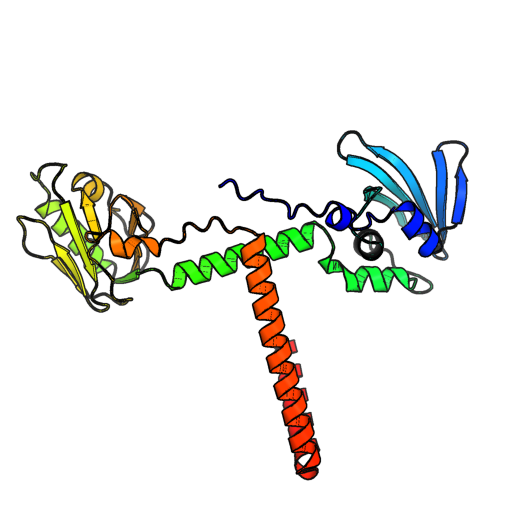 ? 5.180 -1.838 -4.383 1.00 92.44 133 ALA A N 1
ATOM 1094 C CA . ALA A 1 133 ? 6.023 -2.398 -3.332 1.00 92.44 133 ALA A CA 1
ATOM 1095 C C . ALA A 1 133 ? 5.963 -1.576 -2.031 1.00 92.44 133 ALA A C 1
ATOM 1097 O O . ALA A 1 133 ? 5.918 -2.144 -0.943 1.00 92.44 133 ALA A O 1
ATOM 1098 N N . GLU A 1 134 ? 5.922 -0.246 -2.125 1.00 88.81 134 GLU A N 1
ATOM 1099 C CA . GLU A 1 134 ? 5.736 0.647 -0.973 1.00 88.81 134 GLU A CA 1
ATOM 1100 C C . GLU A 1 134 ? 4.367 0.453 -0.317 1.00 88.81 134 GLU A C 1
ATOM 1102 O O . GLU A 1 134 ? 4.266 0.365 0.908 1.00 88.81 134 GLU A O 1
ATOM 1107 N N . THR A 1 135 ? 3.313 0.335 -1.125 1.00 90.50 135 THR A N 1
ATOM 1108 C CA . THR A 1 135 ? 1.948 0.108 -0.637 1.00 90.50 135 THR A CA 1
ATOM 1109 C C . THR A 1 135 ? 1.822 -1.250 0.053 1.00 90.50 135 THR A C 1
ATOM 1111 O O . THR A 1 135 ? 1.207 -1.354 1.116 1.00 90.50 135 THR A O 1
ATOM 1114 N N . GLU A 1 136 ? 2.418 -2.293 -0.524 1.00 91.12 136 GLU A N 1
ATOM 1115 C CA . GLU A 1 136 ? 2.476 -3.633 0.064 1.00 91.12 136 GLU A CA 1
ATOM 1116 C C . GLU A 1 136 ? 3.253 -3.619 1.382 1.00 91.12 136 GLU A C 1
ATOM 1118 O O . GLU A 1 136 ? 2.727 -4.058 2.403 1.00 91.12 136 GLU A O 1
ATOM 1123 N N . ALA A 1 137 ? 4.435 -3.000 1.412 1.00 87.81 137 ALA A N 1
ATOM 1124 C CA . ALA A 1 137 ? 5.221 -2.864 2.635 1.00 87.81 137 ALA A CA 1
ATOM 1125 C C . ALA A 1 137 ? 4.465 -2.098 3.736 1.00 87.81 137 ALA A C 1
ATOM 1127 O O . ALA A 1 137 ? 4.496 -2.491 4.903 1.00 87.81 137 ALA A O 1
ATOM 1128 N N . ALA A 1 138 ? 3.746 -1.028 3.382 1.00 85.62 138 ALA A N 1
ATOM 1129 C CA . ALA A 1 138 ? 2.920 -0.278 4.324 1.00 85.62 138 ALA A CA 1
ATOM 1130 C C . ALA A 1 138 ? 1.744 -1.115 4.853 1.00 85.62 138 ALA A C 1
ATOM 1132 O O . ALA A 1 138 ? 1.413 -1.053 6.041 1.00 85.62 138 ALA A O 1
ATOM 1133 N N . ARG A 1 139 ? 1.120 -1.927 3.991 1.00 86.69 139 ARG A N 1
ATOM 1134 C CA . ARG A 1 139 ? 0.051 -2.854 4.376 1.00 86.69 139 ARG A CA 1
ATOM 1135 C C . ARG A 1 139 ? 0.561 -3.923 5.339 1.00 86.69 139 ARG A C 1
ATOM 1137 O O . ARG A 1 139 ? -0.101 -4.171 6.347 1.00 86.69 139 ARG A O 1
ATOM 1144 N N . ASP A 1 140 ? 1.713 -4.516 5.056 1.00 87.94 140 ASP A N 1
ATOM 1145 C CA . ASP A 1 140 ? 2.315 -5.557 5.891 1.00 87.94 140 ASP A CA 1
ATOM 1146 C C . ASP A 1 140 ? 2.728 -5.001 7.252 1.00 87.94 140 ASP A C 1
ATOM 1148 O O . ASP A 1 140 ? 2.396 -5.576 8.288 1.00 87.94 140 ASP A O 1
ATOM 1152 N N . LEU A 1 141 ? 3.356 -3.822 7.271 1.00 85.69 141 LEU A N 1
ATOM 1153 C CA . LEU A 1 141 ? 3.688 -3.124 8.510 1.00 85.69 141 LEU A CA 1
ATOM 1154 C C . LEU A 1 141 ? 2.432 -2.848 9.345 1.00 85.69 141 LEU A C 1
ATOM 1156 O O . LEU A 1 141 ? 2.404 -3.125 10.544 1.00 85.69 141 LEU A O 1
ATOM 1160 N N . LYS A 1 142 ? 1.360 -2.360 8.711 1.00 84.56 142 LYS A N 1
ATOM 1161 C CA . LYS A 1 142 ? 0.082 -2.122 9.388 1.00 84.56 142 LYS A CA 1
ATOM 1162 C C . LYS A 1 142 ? -0.517 -3.416 9.937 1.00 84.56 142 LYS A C 1
ATOM 1164 O O . LYS A 1 142 ? -1.026 -3.411 11.054 1.00 84.56 142 LYS A O 1
ATOM 1169 N N . ALA A 1 143 ? -0.442 -4.516 9.190 1.00 85.31 143 ALA A N 1
ATOM 1170 C CA . ALA A 1 143 ? -0.910 -5.822 9.642 1.00 85.31 143 ALA A CA 1
ATOM 1171 C C . ALA A 1 143 ? -0.119 -6.326 10.861 1.00 85.31 143 ALA A C 1
ATOM 1173 O O . ALA A 1 143 ? -0.724 -6.832 11.805 1.00 85.31 143 ALA A O 1
ATOM 1174 N N . LEU A 1 144 ? 1.202 -6.127 10.882 1.00 87.94 144 LEU A N 1
ATOM 1175 C CA . LEU A 1 144 ? 2.057 -6.470 12.021 1.00 87.94 144 LEU A CA 1
ATOM 1176 C C . LEU A 1 144 ? 1.723 -5.630 13.258 1.00 87.94 144 LEU A C 1
ATOM 1178 O O . LEU A 1 144 ? 1.510 -6.190 14.332 1.00 87.94 144 LEU A O 1
ATOM 1182 N N . ILE A 1 145 ? 1.595 -4.307 13.106 1.00 83.38 145 ILE A N 1
ATOM 1183 C CA . ILE A 1 145 ? 1.167 -3.414 14.195 1.00 83.38 145 ILE A CA 1
ATOM 1184 C C . ILE A 1 145 ? -0.194 -3.870 14.733 1.00 83.38 145 ILE A C 1
ATOM 1186 O O . ILE A 1 145 ? -0.397 -3.971 15.940 1.00 83.38 145 ILE A O 1
ATOM 1190 N N . TRP A 1 146 ? -1.126 -4.208 13.840 1.00 81.88 146 TRP A N 1
ATOM 1191 C CA . TRP A 1 146 ? -2.458 -4.676 14.214 1.00 81.88 146 TRP A CA 1
ATOM 1192 C C . TRP A 1 146 ? -2.453 -6.018 14.944 1.00 81.88 146 TRP A C 1
ATOM 1194 O O . TRP A 1 146 ? -3.291 -6.219 15.820 1.00 81.88 146 TRP A O 1
ATOM 1204 N N . ALA A 1 147 ? -1.534 -6.924 14.612 1.00 84.62 147 ALA A N 1
ATOM 1205 C CA . ALA A 1 147 ? -1.423 -8.223 15.268 1.00 84.62 147 ALA A CA 1
ATOM 1206 C C . ALA A 1 147 ? -0.938 -8.112 16.723 1.00 84.62 147 ALA A C 1
ATOM 1208 O O . ALA A 1 147 ? -1.321 -8.934 17.553 1.00 84.62 147 ALA A O 1
ATOM 1209 N N . VAL A 1 148 ? -0.128 -7.095 17.036 1.00 87.50 148 VAL A N 1
ATOM 1210 C CA . VAL A 1 148 ? 0.431 -6.873 18.381 1.00 87.50 148 VAL A CA 1
ATOM 1211 C C . VAL A 1 148 ? -0.541 -6.120 19.299 1.00 87.50 148 VAL A C 1
ATOM 1213 O O . VAL A 1 148 ? -0.433 -6.216 20.521 1.00 87.50 148 VAL A O 1
ATOM 1216 N N . ARG A 1 149 ? -1.519 -5.391 18.744 1.00 89.38 149 ARG A N 1
ATOM 1217 C CA . ARG A 1 149 ? -2.465 -4.607 19.550 1.00 89.38 149 ARG A CA 1
ATOM 1218 C C . ARG A 1 149 ? -3.320 -5.492 20.464 1.00 89.38 149 ARG A C 1
ATOM 1220 O O . ARG A 1 149 ? -3.823 -6.526 20.003 1.00 89.38 149 ARG A O 1
ATOM 1227 N N . PRO A 1 150 ? -3.580 -5.049 21.712 1.00 94.50 150 PRO A N 1
ATOM 1228 C CA . PRO A 1 150 ? -4.475 -5.745 22.619 1.00 94.50 150 PRO A CA 1
ATOM 1229 C C . PRO A 1 150 ? -5.837 -5.998 21.972 1.00 94.50 150 PRO A C 1
ATOM 1231 O O . PRO A 1 150 ? -6.557 -5.081 21.562 1.00 94.50 150 PRO A O 1
ATOM 1234 N N . ASN A 1 151 ? -6.187 -7.271 21.846 1.00 95.69 151 ASN A N 1
ATOM 1235 C CA . ASN A 1 151 ? -7.453 -7.691 21.278 1.00 95.69 151 ASN A CA 1
ATOM 1236 C C . ASN A 1 151 ? -7.957 -8.952 21.972 1.00 95.69 151 ASN A C 1
ATOM 1238 O O . ASN A 1 151 ? -7.189 -9.748 22.512 1.00 95.69 151 ASN A O 1
ATOM 1242 N N . CYS A 1 152 ? -9.270 -9.126 21.971 1.00 97.44 152 CYS A N 1
ATOM 1243 C CA . CYS A 1 152 ? -9.884 -10.360 22.419 1.00 97.44 152 CYS A CA 1
ATOM 1244 C C . CYS A 1 152 ? -11.097 -10.699 21.568 1.00 97.44 152 CYS A C 1
ATOM 1246 O O . CYS A 1 152 ? -11.672 -9.862 20.876 1.00 97.44 152 CYS A O 1
ATOM 1248 N N . THR A 1 153 ? -11.466 -11.966 21.582 1.00 98.00 153 THR A N 1
ATOM 1249 C CA . THR A 1 153 ? -12.557 -12.517 20.796 1.00 98.00 153 THR A CA 1
ATOM 1250 C C . THR A 1 153 ? -13.552 -13.163 21.740 1.00 98.00 153 THR A C 1
ATOM 1252 O O . THR A 1 153 ? -13.184 -13.978 22.580 1.00 98.00 153 THR A O 1
ATOM 1255 N N . VAL A 1 154 ? -14.823 -12.799 21.601 1.00 98.38 154 VAL A N 1
ATOM 1256 C CA . VAL A 1 154 ? -15.911 -13.259 22.468 1.00 98.38 154 VAL A CA 1
ATOM 1257 C C . VAL A 1 154 ? -16.990 -13.912 21.617 1.00 98.38 154 VAL A C 1
ATOM 1259 O O . VAL A 1 154 ? -17.284 -13.461 20.507 1.00 98.38 154 VAL A O 1
ATOM 1262 N N . GLU A 1 155 ? -17.619 -14.976 22.112 1.00 98.50 155 GLU A N 1
ATOM 1263 C CA . GLU A 1 155 ? -18.758 -15.566 21.411 1.00 98.50 155 GLU A CA 1
ATOM 1264 C C . GLU A 1 155 ? -19.933 -14.578 21.359 1.00 98.50 155 GLU A C 1
ATOM 1266 O O . GLU A 1 155 ? -20.329 -13.969 22.359 1.00 98.50 155 GLU A O 1
ATOM 1271 N N . ARG A 1 156 ? -20.532 -14.430 20.173 1.00 98.12 156 ARG A N 1
ATOM 1272 C CA . ARG A 1 156 ? -21.560 -13.420 19.896 1.00 98.12 156 ARG A CA 1
ATOM 1273 C C . ARG A 1 156 ? -22.728 -13.471 20.880 1.00 98.12 156 ARG A C 1
ATOM 1275 O O . ARG A 1 156 ? -23.267 -12.421 21.229 1.00 98.12 156 ARG A O 1
ATOM 1282 N N . VAL A 1 157 ? -23.157 -14.666 21.290 1.00 98.19 157 VAL A N 1
ATOM 1283 C CA . VAL A 1 157 ? -24.308 -14.840 22.192 1.00 98.19 157 VAL A CA 1
ATOM 1284 C C . VAL A 1 157 ? -24.018 -14.217 23.557 1.00 98.19 157 VAL A C 1
ATOM 1286 O O . VAL A 1 157 ? -24.847 -13.456 24.062 1.00 98.19 157 VAL A O 1
ATOM 1289 N N . PHE A 1 158 ? -22.827 -14.459 24.106 1.00 98.06 158 PHE A N 1
ATOM 1290 C CA . PHE A 1 158 ? -22.435 -13.904 25.397 1.00 98.06 158 PHE A CA 1
ATOM 1291 C C . PHE A 1 158 ? -22.189 -12.401 25.323 1.00 98.06 158 PHE A C 1
ATOM 1293 O O . PHE A 1 158 ? -22.701 -11.664 26.165 1.00 98.06 158 PHE A O 1
ATOM 1300 N N . LEU A 1 159 ? -21.506 -11.920 24.279 1.00 98.19 159 LEU A N 1
ATOM 1301 C CA . LEU A 1 159 ? -21.282 -10.484 24.114 1.00 98.19 159 LEU A CA 1
ATOM 1302 C C . LEU A 1 159 ? -22.600 -9.718 23.944 1.00 98.19 159 LEU A C 1
ATOM 1304 O O . LEU A 1 159 ? -22.784 -8.656 24.532 1.00 98.19 159 LEU A O 1
ATOM 1308 N N . ARG A 1 160 ? -23.561 -10.270 23.193 1.00 97.88 160 ARG A N 1
ATOM 1309 C CA . ARG A 1 160 ? -24.893 -9.667 23.044 1.00 97.88 160 ARG A CA 1
ATOM 1310 C C . ARG A 1 160 ? -25.611 -9.551 24.387 1.00 97.88 160 ARG A C 1
ATOM 1312 O O . ARG A 1 160 ? -26.231 -8.521 24.652 1.00 97.88 160 ARG A O 1
ATOM 1319 N N . GLN A 1 161 ? -25.552 -10.595 25.213 1.00 98.06 161 GLN A N 1
ATOM 1320 C CA . GLN A 1 161 ? -26.148 -10.564 26.545 1.00 98.06 161 GLN A CA 1
ATOM 1321 C C . GLN A 1 161 ? -25.438 -9.538 27.435 1.00 98.06 161 GLN A C 1
ATOM 1323 O O . GLN A 1 161 ? -26.113 -8.756 28.098 1.00 98.06 161 GLN A O 1
ATOM 1328 N N . ALA A 1 162 ? -24.107 -9.473 27.388 1.00 97.94 162 ALA A N 1
ATOM 1329 C CA . ALA A 1 162 ? -23.317 -8.497 28.129 1.00 97.94 162 ALA A CA 1
ATOM 1330 C C . ALA A 1 162 ? -23.652 -7.052 27.738 1.00 97.94 162 ALA A C 1
ATOM 1332 O O . ALA A 1 162 ? -23.932 -6.245 28.616 1.00 97.94 162 ALA A O 1
ATOM 1333 N N . ILE A 1 163 ? -23.731 -6.739 26.439 1.00 97.62 163 ILE A N 1
ATOM 1334 C CA . ILE A 1 163 ? -24.134 -5.411 25.942 1.00 97.62 163 ILE A CA 1
ATOM 1335 C C . ILE A 1 163 ? -25.562 -5.071 26.393 1.00 97.62 163 ILE A C 1
ATOM 1337 O O . ILE A 1 163 ? -25.831 -3.950 26.822 1.00 97.62 163 ILE A O 1
ATOM 1341 N N . LYS A 1 164 ? -26.491 -6.036 26.346 1.00 97.69 164 LYS A N 1
ATOM 1342 C CA . LYS A 1 164 ? -27.869 -5.833 26.819 1.00 97.69 164 LYS A CA 1
ATOM 1343 C C . LYS A 1 164 ? -27.914 -5.523 28.319 1.00 97.69 164 LYS A C 1
ATOM 1345 O O . LYS A 1 164 ? -28.602 -4.584 28.715 1.00 97.69 164 LYS A O 1
ATOM 1350 N N . THR A 1 165 ? -27.193 -6.290 29.137 1.00 97.56 165 THR A N 1
ATOM 1351 C CA . THR A 1 165 ? -27.079 -6.054 30.584 1.00 97.56 165 THR A CA 1
ATOM 1352 C C . THR A 1 165 ? -26.423 -4.705 30.861 1.00 97.56 165 THR A C 1
ATOM 1354 O O . THR A 1 165 ? -26.930 -3.936 31.672 1.00 97.56 165 THR A O 1
ATOM 1357 N N . LEU A 1 166 ? -25.360 -4.369 30.126 1.00 97.12 166 LEU A N 1
ATOM 1358 C CA . LEU A 1 166 ? -24.657 -3.098 30.239 1.00 97.12 166 LEU A CA 1
ATOM 1359 C C . LEU A 1 166 ? -25.588 -1.913 29.957 1.00 97.12 166 LEU A C 1
ATOM 1361 O O . LEU A 1 166 ? -25.638 -0.991 30.763 1.00 97.12 166 LEU A O 1
ATOM 1365 N N . HIS A 1 167 ? -26.382 -1.957 28.881 1.00 96.69 167 HIS A N 1
ATOM 1366 C CA . HIS A 1 167 ? -27.389 -0.926 28.599 1.00 96.69 167 HIS A CA 1
ATOM 1367 C C . HIS A 1 167 ? -28.420 -0.769 29.725 1.00 96.69 167 HIS A C 1
ATOM 1369 O O . HIS A 1 167 ? -28.866 0.346 29.989 1.00 96.69 167 HIS A O 1
ATOM 1375 N N . GLY A 1 168 ? -28.807 -1.870 30.377 1.00 96.12 168 GLY A N 1
ATOM 1376 C CA . GLY A 1 168 ? -29.673 -1.834 31.555 1.00 96.12 168 GLY A CA 1
ATOM 1377 C C . GLY A 1 168 ? -29.003 -1.134 32.738 1.00 96.12 168 GLY A C 1
ATOM 1378 O O . GLY A 1 168 ? -29.601 -0.241 33.328 1.00 96.12 168 GLY A O 1
ATOM 1379 N N . ASN A 1 169 ? -27.749 -1.491 33.019 1.00 95.88 169 ASN A N 1
ATOM 1380 C CA . ASN A 1 169 ? -26.957 -0.959 34.129 1.00 95.88 169 ASN A CA 1
ATOM 1381 C C . ASN A 1 169 ? -26.659 0.540 33.989 1.00 95.88 169 ASN A C 1
ATOM 1383 O O . ASN A 1 169 ? -26.672 1.266 34.977 1.00 95.88 169 ASN A O 1
ATOM 1387 N N . VAL A 1 170 ? -26.420 1.024 32.766 1.00 96.31 170 VAL A N 1
ATOM 1388 C CA . VAL A 1 170 ? -26.138 2.451 32.531 1.00 96.31 170 VAL A CA 1
ATOM 1389 C C . VAL A 1 170 ? -27.396 3.318 32.436 1.00 96.31 170 VAL A C 1
ATOM 1391 O O . VAL A 1 170 ? -27.302 4.545 32.353 1.00 96.31 170 VAL A O 1
ATOM 1394 N N . ARG A 1 171 ? -28.593 2.717 32.450 1.00 95.69 171 ARG A N 1
ATOM 1395 C CA . ARG A 1 171 ? -29.855 3.455 32.348 1.00 95.69 171 ARG A CA 1
ATOM 1396 C C . ARG A 1 171 ? -30.069 4.296 33.610 1.00 95.69 171 ARG A C 1
ATOM 1398 O O . ARG A 1 171 ? -30.366 3.766 34.671 1.00 95.69 171 ARG A O 1
ATOM 1405 N N . GLY A 1 172 ? -29.960 5.617 33.473 1.00 93.25 172 GLY A N 1
ATOM 1406 C CA . GLY A 1 172 ? -30.096 6.574 34.581 1.00 93.25 172 GLY A CA 1
ATOM 1407 C C . GLY A 1 172 ? -28.766 7.053 35.170 1.00 93.25 172 GLY A C 1
ATOM 1408 O O . GLY A 1 172 ? -28.768 7.909 36.051 1.00 93.25 172 GLY A O 1
ATOM 1409 N N . MET A 1 173 ? -27.632 6.557 34.666 1.00 95.62 173 MET A N 1
ATOM 1410 C CA . MET A 1 173 ? -26.322 7.118 34.993 1.00 95.62 173 MET A CA 1
ATOM 1411 C C . MET A 1 173 ? -26.104 8.456 34.272 1.00 95.62 173 MET A C 1
ATOM 1413 O O . MET A 1 173 ? -26.661 8.705 33.201 1.00 95.62 173 MET A O 1
ATOM 1417 N N . LYS A 1 174 ? -25.266 9.324 34.852 1.00 95.75 174 LYS A N 1
ATOM 1418 C CA . LYS A 1 174 ? -24.831 10.567 34.197 1.00 95.75 174 LYS A CA 1
ATOM 1419 C C . LYS A 1 174 ? -24.000 10.232 32.954 1.00 95.75 174 LYS A C 1
ATOM 1421 O O . LYS A 1 174 ? -23.203 9.299 32.991 1.00 95.75 174 LYS A O 1
ATOM 1426 N N . SER A 1 175 ? -24.130 11.022 31.888 1.00 95.00 175 SER A N 1
ATOM 1427 C CA . SER A 1 175 ? -23.358 10.846 30.643 1.00 95.00 175 SER A CA 1
ATOM 1428 C C . SER A 1 175 ? -21.841 10.905 30.857 1.00 95.00 175 SER A C 1
ATOM 1430 O O . SER A 1 175 ? -21.098 10.257 30.126 1.00 95.00 175 SER A O 1
ATOM 1432 N N . THR A 1 176 ? -21.396 11.634 31.885 1.00 94.88 176 THR A N 1
ATOM 1433 C CA . THR A 1 176 ? -19.987 11.780 32.276 1.00 94.88 176 THR A CA 1
ATOM 1434 C C . THR A 1 176 ? -19.432 10.600 33.071 1.00 94.88 176 THR A C 1
ATOM 1436 O O . THR A 1 176 ? -18.231 10.563 33.325 1.00 94.88 176 THR A O 1
ATOM 1439 N N . ALA A 1 177 ? -20.272 9.650 33.492 1.00 96.50 177 ALA A N 1
ATOM 1440 C CA . ALA A 1 177 ? -19.791 8.455 34.172 1.00 96.50 177 ALA A CA 1
ATOM 1441 C C . ALA A 1 177 ? -19.011 7.555 33.201 1.00 96.50 177 ALA A C 1
ATOM 1443 O O . ALA A 1 177 ? -19.285 7.532 31.998 1.00 96.50 177 ALA A O 1
ATOM 1444 N N . THR A 1 178 ? -18.049 6.806 33.733 1.00 97.19 178 THR A N 1
ATOM 1445 C CA . THR A 1 178 ? -17.186 5.908 32.964 1.00 97.19 178 THR A CA 1
ATOM 1446 C C . THR A 1 178 ? -17.564 4.444 33.183 1.00 97.19 178 THR A C 1
ATOM 1448 O O . THR A 1 178 ? -18.052 4.039 34.241 1.00 97.19 178 THR A O 1
ATOM 1451 N N . VAL A 1 179 ? -17.357 3.652 32.138 1.00 97.88 179 VAL A N 1
ATOM 1452 C CA . VAL A 1 179 ? -17.433 2.193 32.116 1.00 97.88 179 VAL A CA 1
ATOM 1453 C C . VAL A 1 179 ? -16.051 1.694 31.734 1.00 97.88 179 VAL A C 1
ATOM 1455 O O . VAL A 1 179 ? -15.493 2.164 30.743 1.00 97.88 179 VAL A O 1
ATOM 1458 N N . THR A 1 180 ? -15.501 0.760 32.503 1.00 97.88 180 THR A N 1
ATOM 1459 C CA . THR A 1 180 ? -14.176 0.201 32.233 1.00 97.88 180 THR A CA 1
ATOM 1460 C C . THR A 1 180 ? -14.286 -1.195 31.634 1.00 97.88 180 THR A C 1
ATOM 1462 O O . THR A 1 180 ? -15.131 -2.000 32.036 1.00 97.88 180 THR A O 1
ATOM 1465 N N . PHE A 1 181 ? -13.451 -1.458 30.636 1.00 98.12 181 PHE A N 1
ATOM 1466 C CA . PHE A 1 181 ? -13.302 -2.739 29.960 1.00 98.12 181 PHE A CA 1
ATOM 1467 C C . PHE A 1 181 ? -11.905 -3.276 30.249 1.00 98.12 181 PHE A C 1
ATOM 1469 O O . PHE A 1 181 ? -10.927 -2.539 30.155 1.00 98.12 181 PHE A O 1
ATOM 1476 N N . ASP A 1 182 ? -11.809 -4.553 30.585 1.00 97.88 182 ASP A N 1
ATOM 1477 C CA . ASP A 1 182 ? -10.549 -5.207 30.926 1.00 97.88 182 ASP A CA 1
ATOM 1478 C C . ASP A 1 182 ? -10.553 -6.652 30.429 1.00 97.88 182 ASP A C 1
ATOM 1480 O O . ASP A 1 182 ? -11.610 -7.284 30.402 1.00 97.88 182 ASP A O 1
ATOM 1484 N N . CYS A 1 183 ? -9.401 -7.186 30.033 1.00 97.94 183 CYS A N 1
ATOM 1485 C CA . CYS A 1 183 ? -9.293 -8.555 29.540 1.00 97.94 183 CYS A CA 1
ATOM 1486 C C . CYS A 1 183 ? -8.008 -9.215 30.034 1.00 97.94 183 CYS A C 1
ATOM 1488 O O . CYS A 1 183 ? -6.909 -8.815 29.661 1.00 97.94 183 CYS A O 1
ATOM 1490 N N . ASP A 1 184 ? -8.157 -10.298 30.791 1.00 97.69 184 ASP A N 1
ATOM 1491 C CA . ASP A 1 184 ? -7.042 -11.103 31.312 1.00 97.69 184 ASP A CA 1
ATOM 1492 C C . ASP A 1 184 ? -6.564 -12.193 30.328 1.00 97.69 184 ASP A C 1
ATOM 1494 O O . ASP A 1 184 ? -5.847 -13.121 30.694 1.00 97.69 184 ASP A O 1
ATOM 1498 N N . GLY A 1 185 ? -6.998 -12.106 29.068 1.00 96.69 185 GLY A N 1
ATOM 1499 C CA . GLY A 1 185 ? -6.748 -13.092 28.012 1.00 96.69 185 GLY A CA 1
ATOM 1500 C C . GLY A 1 185 ? -7.777 -14.228 27.951 1.00 96.69 185 GLY A C 1
ATOM 1501 O O . GLY A 1 185 ? -7.940 -14.839 26.893 1.00 96.69 185 GLY A O 1
ATOM 1502 N N . THR A 1 186 ? -8.525 -14.463 29.034 1.00 97.94 186 THR A N 1
ATOM 1503 C CA . THR A 1 186 ? -9.542 -15.528 29.139 1.00 97.94 186 THR A CA 1
ATOM 1504 C C . THR A 1 186 ? -10.945 -15.016 29.470 1.00 97.94 186 THR A C 1
ATOM 1506 O O . THR A 1 186 ? -11.947 -15.655 29.144 1.00 97.94 186 THR A O 1
ATOM 1509 N N . VAL A 1 187 ? -11.047 -13.852 30.106 1.00 98.31 187 VAL A N 1
ATOM 1510 C CA . VAL A 1 187 ? -12.293 -13.232 30.544 1.00 98.31 187 VAL A CA 1
ATOM 1511 C C . VAL A 1 187 ? -12.244 -11.740 30.245 1.00 98.31 187 VAL A C 1
ATOM 1513 O O . VAL A 1 187 ? -11.347 -11.024 30.681 1.00 98.31 187 VAL A O 1
ATOM 1516 N N . LEU A 1 188 ? -13.265 -11.263 29.537 1.00 98.50 188 LEU A N 1
ATOM 1517 C CA . LEU A 1 188 ? -13.578 -9.849 29.397 1.00 98.50 188 LEU A CA 1
ATOM 1518 C C . LEU A 1 188 ? -14.424 -9.407 30.599 1.00 98.50 188 LEU A C 1
ATOM 1520 O O . LEU A 1 188 ? -15.536 -9.905 30.801 1.00 98.50 188 LEU A O 1
ATOM 1524 N N . GLN A 1 189 ? -13.921 -8.453 31.372 1.00 98.50 189 GLN A N 1
ATOM 1525 C CA . GLN A 1 189 ? -14.622 -7.813 32.478 1.00 98.50 189 GLN A CA 1
ATOM 1526 C C . GLN A 1 189 ? -15.110 -6.425 32.057 1.00 98.50 189 GLN A C 1
ATOM 1528 O O . GLN A 1 189 ? -14.346 -5.616 31.539 1.00 98.50 189 GLN A O 1
ATOM 1533 N N . ILE A 1 190 ? -16.384 -6.136 32.315 1.00 98.25 190 ILE A N 1
ATOM 1534 C CA . ILE A 1 190 ? -16.988 -4.821 32.091 1.00 98.25 190 ILE A CA 1
ATOM 1535 C C . ILE A 1 190 ? -17.507 -4.312 33.432 1.00 98.25 190 ILE A C 1
ATOM 1537 O O . ILE A 1 190 ? -18.428 -4.899 34.014 1.00 98.25 190 ILE A O 1
ATOM 1541 N N . LYS A 1 191 ? -16.913 -3.228 33.932 1.00 97.75 191 LYS A N 1
ATOM 1542 C CA . LYS A 1 191 ? -17.251 -2.630 35.227 1.00 97.75 191 LYS A CA 1
ATOM 1543 C C . LYS A 1 191 ? -17.908 -1.275 35.011 1.00 97.75 191 LYS A C 1
ATOM 1545 O O . LYS A 1 191 ? -17.458 -0.454 34.220 1.00 97.75 191 LYS A O 1
ATOM 1550 N N . SER A 1 192 ? -18.988 -1.044 35.741 1.00 96.44 192 SER A N 1
ATOM 1551 C CA . SER A 1 192 ? -19.632 0.260 35.862 1.00 96.44 192 SER A CA 1
ATOM 1552 C C . SER A 1 192 ? -19.649 0.623 37.342 1.00 96.44 192 SER A C 1
ATOM 1554 O O . SER A 1 192 ? -19.884 -0.250 38.175 1.00 96.44 192 SER A O 1
ATOM 1556 N N . HIS A 1 193 ? -19.404 1.892 37.677 1.00 88.06 193 HIS A N 1
ATOM 1557 C CA . HIS A 1 193 ? -19.184 2.347 39.057 1.00 88.06 193 HIS A CA 1
ATOM 1558 C C . HIS A 1 193 ? -20.268 1.875 40.054 1.00 88.06 193 HIS A C 1
ATOM 1560 O O . HIS A 1 193 ? -19.957 1.594 41.210 1.00 88.06 193 HIS A O 1
ATOM 1566 N N . ALA A 1 194 ? -21.527 1.764 39.624 1.00 86.94 194 ALA A N 1
ATOM 1567 C CA . ALA A 1 194 ? -22.664 1.457 40.495 1.00 86.94 194 ALA A CA 1
ATOM 1568 C C . ALA A 1 194 ? -23.329 0.099 40.203 1.00 86.94 194 ALA A C 1
ATOM 1570 O O . ALA A 1 194 ? -24.454 -0.142 40.638 1.00 86.94 194 ALA A O 1
ATOM 1571 N N . SER A 1 195 ? -22.700 -0.776 39.418 1.00 93.06 195 SER A N 1
ATOM 1572 C CA . SER A 1 195 ? -23.329 -2.019 38.956 1.00 93.06 195 SER A CA 1
ATOM 1573 C C . SER A 1 195 ? -22.415 -3.227 39.131 1.00 93.06 195 SER A C 1
ATOM 1575 O O . SER A 1 195 ? -21.195 -3.078 39.086 1.00 93.06 195 SER A O 1
ATOM 1577 N N . PRO A 1 196 ? -22.985 -4.435 39.305 1.00 96.00 196 PRO A N 1
ATOM 1578 C CA . PRO A 1 196 ? -22.188 -5.651 39.365 1.00 96.00 196 PRO A CA 1
ATOM 1579 C C . PRO A 1 196 ? -21.356 -5.814 38.087 1.00 96.00 196 PRO A C 1
ATOM 1581 O O . PRO A 1 196 ? -21.826 -5.525 36.982 1.00 96.00 196 PRO A O 1
ATOM 1584 N N . THR A 1 197 ? -20.124 -6.293 38.253 1.00 97.69 197 THR A N 1
ATOM 1585 C CA . THR A 1 197 ? -19.204 -6.586 37.151 1.00 97.69 197 THR A CA 1
ATOM 1586 C C . THR A 1 197 ? -19.816 -7.616 36.208 1.00 97.69 197 THR A C 1
ATOM 1588 O O . THR A 1 197 ? -20.245 -8.687 36.639 1.00 97.69 197 THR A O 1
ATOM 1591 N N . ILE A 1 198 ? -19.825 -7.313 34.912 1.00 98.25 198 ILE A N 1
ATOM 1592 C CA . ILE A 1 198 ? -20.220 -8.262 33.871 1.00 98.25 198 ILE A CA 1
ATOM 1593 C C . ILE A 1 198 ? -18.951 -8.985 33.420 1.00 98.25 198 ILE A C 1
ATOM 1595 O O . ILE A 1 198 ? -18.044 -8.350 32.889 1.00 98.25 198 ILE A O 1
ATOM 1599 N N . ALA A 1 199 ? -18.885 -10.297 33.627 1.00 98.38 199 ALA A N 1
ATOM 1600 C CA . ALA A 1 199 ? -17.774 -11.132 33.181 1.00 98.38 199 ALA A CA 1
ATOM 1601 C C . ALA A 1 199 ? -18.216 -12.020 32.015 1.00 98.38 199 ALA A C 1
ATOM 1603 O O . ALA A 1 199 ? -19.289 -12.627 32.059 1.00 98.38 199 ALA A O 1
ATOM 1604 N N . VAL A 1 200 ? -17.395 -12.090 30.969 1.00 98.25 200 VAL A N 1
ATOM 1605 C CA . VAL A 1 200 ? -17.684 -12.858 29.757 1.00 98.25 200 VAL A CA 1
ATOM 1606 C C . VAL A 1 200 ? -16.454 -13.644 29.330 1.00 98.25 200 VAL A C 1
ATOM 1608 O O . VAL A 1 200 ? -15.376 -13.072 29.234 1.00 98.25 200 VAL A O 1
ATOM 1611 N N . ALA A 1 201 ? -16.616 -14.932 29.025 1.00 98.31 201 ALA A N 1
ATOM 1612 C CA . ALA A 1 201 ? -15.530 -15.740 28.477 1.00 98.31 201 ALA A CA 1
ATOM 1613 C C . ALA A 1 201 ? -15.017 -15.148 27.152 1.00 98.31 201 ALA A C 1
ATOM 1615 O O . ALA A 1 201 ? -15.801 -14.834 26.251 1.00 98.31 201 ALA A O 1
ATOM 1616 N N . ALA A 1 202 ? -13.702 -15.005 27.047 1.00 98.06 202 ALA A N 1
ATOM 1617 C CA . ALA A 1 202 ? -12.998 -14.403 25.928 1.00 98.06 202 ALA A CA 1
ATOM 1618 C C . ALA A 1 202 ? -11.748 -15.222 25.580 1.00 98.06 202 ALA A C 1
ATOM 1620 O O . ALA A 1 202 ? -11.274 -16.036 26.365 1.00 98.06 202 ALA A O 1
ATOM 1621 N N . ILE A 1 203 ? -11.214 -15.010 24.383 1.00 97.75 203 ILE A N 1
ATOM 1622 C CA . ILE A 1 203 ? -9.928 -15.561 23.953 1.00 97.75 203 ILE A CA 1
ATOM 1623 C C . ILE A 1 203 ? -9.136 -14.416 23.338 1.00 97.75 203 ILE A C 1
ATOM 1625 O O . ILE A 1 203 ? -9.593 -13.813 22.365 1.00 97.75 203 ILE A O 1
ATOM 1629 N N . GLY A 1 204 ? -7.971 -14.088 23.886 1.00 96.06 204 GLY A N 1
ATOM 1630 C CA . GLY A 1 204 ? -7.164 -12.993 23.361 1.00 96.06 204 GLY A CA 1
ATOM 1631 C C . GLY A 1 204 ? -5.884 -12.733 24.131 1.00 96.06 204 GLY A C 1
ATOM 1632 O O . GLY A 1 204 ? -5.474 -13.513 24.984 1.00 96.06 204 GLY A O 1
ATOM 1633 N N . SER A 1 205 ? -5.263 -11.602 23.821 1.00 94.88 205 SER A N 1
ATOM 1634 C CA . SER A 1 205 ? -4.134 -11.076 24.582 1.00 94.88 205 SER A CA 1
ATOM 1635 C C . SER A 1 205 ? -4.610 -10.453 25.895 1.00 94.88 205 SER A C 1
ATOM 1637 O O . SER A 1 205 ? -5.688 -9.850 25.938 1.00 94.88 205 SER A O 1
ATOM 1639 N N . ILE A 1 206 ? -3.769 -10.519 26.925 1.00 95.88 206 ILE A N 1
ATOM 1640 C CA . ILE A 1 206 ? -3.939 -9.733 28.151 1.00 95.88 206 ILE A CA 1
ATOM 1641 C C . ILE A 1 206 ? -3.857 -8.251 27.787 1.00 95.88 206 ILE A C 1
ATOM 1643 O O . ILE A 1 206 ? -2.971 -7.840 27.034 1.00 95.88 206 ILE A O 1
ATOM 1647 N N . TRP A 1 207 ? -4.793 -7.455 28.287 1.00 95.44 207 TRP A N 1
ATOM 1648 C CA . TRP A 1 207 ? -4.752 -6.013 28.102 1.00 95.44 207 TRP A CA 1
ATOM 1649 C C . TRP A 1 207 ? -3.796 -5.401 29.123 1.00 95.44 207 TRP A C 1
ATOM 1651 O O . TRP A 1 207 ? -3.837 -5.772 30.294 1.00 95.44 207 TRP A O 1
ATOM 1661 N N . PRO A 1 208 ? -2.921 -4.475 28.706 1.00 93.38 208 PRO A N 1
ATOM 1662 C CA . PRO A 1 208 ? -1.918 -3.922 29.608 1.00 93.38 208 PRO A CA 1
ATOM 1663 C C . PRO A 1 208 ? -2.538 -2.990 30.663 1.00 93.38 208 PRO A C 1
ATOM 1665 O O . PRO A 1 208 ? -1.950 -2.772 31.715 1.00 93.38 208 PRO A O 1
ATOM 1668 N N . SER A 1 209 ? -3.727 -2.444 30.390 1.00 95.19 209 SER A N 1
ATOM 1669 C CA . SER A 1 209 ? -4.463 -1.546 31.276 1.00 95.19 209 SER A CA 1
ATOM 1670 C C . SER A 1 209 ? -5.955 -1.571 30.934 1.00 95.19 209 SER A C 1
ATOM 1672 O O . SER A 1 209 ? -6.354 -1.987 29.841 1.00 95.19 209 SER A O 1
ATOM 1674 N N . GLN A 1 210 ? -6.785 -1.133 31.882 1.00 96.69 210 GLN A N 1
ATOM 1675 C CA . GLN A 1 210 ? -8.228 -1.023 31.686 1.00 96.69 210 GLN A CA 1
ATOM 1676 C C . GLN A 1 210 ? -8.545 0.093 30.688 1.00 96.69 210 GLN A C 1
ATOM 1678 O O . GLN A 1 210 ? -7.963 1.174 30.741 1.00 96.69 210 GLN A O 1
ATOM 1683 N N . PHE A 1 211 ? -9.517 -0.142 29.812 1.00 97.00 211 PHE A N 1
ATOM 1684 C CA . PHE A 1 211 ? -9.982 0.845 28.848 1.00 97.00 211 PHE A CA 1
ATOM 1685 C C . PHE A 1 211 ? -11.276 1.506 29.325 1.00 97.00 211 PHE A C 1
ATOM 1687 O O . PHE A 1 211 ? -12.293 0.843 29.531 1.00 97.00 211 PHE A O 1
ATOM 1694 N N . GLU A 1 212 ? -11.251 2.820 29.505 1.00 97.56 212 GLU A N 1
ATOM 1695 C CA . GLU A 1 212 ? -12.358 3.622 30.007 1.00 97.56 212 GLU A CA 1
ATOM 1696 C C . GLU A 1 212 ? -13.161 4.251 28.870 1.00 97.56 212 GLU A C 1
ATOM 1698 O O . GLU A 1 212 ? -12.632 4.932 27.991 1.00 97.56 212 GLU A O 1
ATOM 1703 N N . VAL A 1 213 ? -14.476 4.083 28.930 1.00 97.75 213 VAL A N 1
ATOM 1704 C CA . VAL A 1 213 ? -15.431 4.594 27.948 1.00 97.75 213 VAL A CA 1
ATOM 1705 C C . VAL A 1 213 ? -16.511 5.378 28.681 1.00 97.75 213 VAL A C 1
ATOM 1707 O O . VAL A 1 213 ? -17.033 4.935 29.700 1.00 97.75 213 VAL A O 1
ATOM 1710 N N . GLN A 1 214 ? -16.893 6.543 28.163 1.00 97.69 214 GLN A N 1
ATOM 1711 C CA . GLN A 1 214 ? -18.005 7.307 28.735 1.00 97.69 214 GLN A CA 1
ATOM 1712 C C . GLN A 1 214 ? -19.351 6.621 28.469 1.00 97.69 214 GLN A C 1
ATOM 1714 O O . GLN A 1 214 ? -19.575 6.064 27.392 1.00 97.69 214 GLN A O 1
ATOM 1719 N N . VAL A 1 215 ? -20.291 6.726 29.409 1.00 97.38 215 VAL A N 1
ATOM 1720 C CA . VAL A 1 215 ? -21.635 6.132 29.292 1.00 97.38 215 VAL A CA 1
ATOM 1721 C C . VAL A 1 215 ? -22.358 6.560 28.006 1.00 97.38 215 VAL A C 1
ATOM 1723 O O . VAL A 1 215 ? -23.063 5.752 27.402 1.00 97.38 215 VAL A O 1
ATOM 1726 N N . GLU A 1 216 ? -22.154 7.789 27.526 1.00 97.12 216 GLU A N 1
ATOM 1727 C CA . GLU A 1 216 ? -22.728 8.235 26.248 1.00 97.12 216 GLU A CA 1
ATOM 1728 C C . GLU A 1 216 ? -22.254 7.385 25.054 1.00 97.12 216 GLU A C 1
ATOM 1730 O O . GLU A 1 216 ? -23.042 7.043 24.170 1.00 97.12 216 GLU A O 1
ATOM 1735 N N . GLN A 1 217 ? -20.981 6.982 25.039 1.00 97.56 217 GLN A N 1
ATOM 1736 C CA . GLN A 1 217 ? -20.422 6.147 23.973 1.00 97.56 217 GLN A CA 1
ATOM 1737 C C . GLN A 1 217 ? -20.957 4.712 24.040 1.00 97.56 217 GLN A C 1
ATOM 1739 O O . GLN A 1 217 ? -21.151 4.081 23.004 1.00 97.56 217 GLN A O 1
ATOM 1744 N N . VAL A 1 218 ? -21.298 4.217 25.235 1.00 96.75 218 VAL A N 1
ATOM 1745 C CA . VAL A 1 218 ? -21.939 2.902 25.414 1.00 96.75 218 VAL A CA 1
ATOM 1746 C C . VAL A 1 218 ? -23.282 2.832 24.680 1.00 96.75 218 VAL A C 1
ATOM 1748 O O . VAL A 1 218 ? -23.639 1.784 24.148 1.00 96.75 218 VAL A O 1
ATOM 1751 N N . ALA A 1 219 ? -24.017 3.945 24.563 1.00 94.56 219 ALA A N 1
ATOM 1752 C CA . ALA A 1 219 ? -25.265 3.993 23.797 1.00 94.56 219 ALA A CA 1
ATOM 1753 C C . ALA A 1 219 ? -25.070 3.734 22.288 1.00 94.56 219 ALA A C 1
ATOM 1755 O O . ALA A 1 219 ? -26.019 3.329 21.614 1.00 94.56 219 ALA A O 1
ATOM 1756 N N . ARG A 1 220 ? -23.851 3.943 21.767 1.00 96.12 220 ARG A N 1
ATOM 1757 C CA . ARG A 1 220 ? -23.486 3.734 20.356 1.00 96.12 220 ARG A CA 1
ATOM 1758 C C . ARG A 1 220 ? -23.101 2.291 20.036 1.00 96.12 220 ARG A C 1
ATOM 1760 O O . ARG A 1 220 ? -22.878 1.981 18.869 1.00 96.12 220 ARG A O 1
ATOM 1767 N N . LEU A 1 221 ? -23.033 1.413 21.037 1.00 96.62 221 LEU A N 1
ATOM 1768 C CA . LEU A 1 221 ? -22.697 0.011 20.819 1.00 96.62 221 LEU A CA 1
ATOM 1769 C C . LEU A 1 221 ? -23.676 -0.663 19.843 1.00 96.62 221 LEU A C 1
ATOM 1771 O O . LEU A 1 221 ? -24.883 -0.388 19.854 1.00 96.62 221 LEU A O 1
ATOM 1775 N N . PRO A 1 222 ? -23.179 -1.578 18.995 1.00 95.44 222 PRO A N 1
ATOM 1776 C CA . PRO A 1 222 ? -23.998 -2.196 17.971 1.00 95.44 222 PRO A CA 1
ATOM 1777 C C . PRO A 1 222 ? -25.083 -3.079 18.594 1.00 95.44 222 PRO A C 1
ATOM 1779 O O . PRO A 1 222 ? -24.816 -4.040 19.314 1.00 95.44 222 PRO A O 1
ATOM 1782 N N . LYS A 1 223 ? -26.344 -2.814 18.231 1.00 92.69 223 LYS A N 1
ATOM 1783 C CA . LYS A 1 223 ? -27.485 -3.678 18.598 1.00 92.69 223 LYS A CA 1
ATOM 1784 C C . LYS A 1 223 ? -27.447 -5.034 17.886 1.00 92.69 223 LYS A C 1
ATOM 1786 O O . LYS A 1 223 ? -28.081 -5.992 18.334 1.00 92.69 223 LYS A O 1
ATOM 1791 N N . ARG A 1 224 ? -26.758 -5.101 16.742 1.00 94.75 224 ARG A N 1
ATOM 1792 C CA . ARG A 1 224 ? -26.624 -6.287 15.892 1.00 94.75 224 ARG A CA 1
ATOM 1793 C C . ARG A 1 224 ? -25.145 -6.591 15.704 1.00 94.75 224 ARG A C 1
ATOM 1795 O O . ARG A 1 224 ? -24.411 -5.762 15.188 1.00 94.75 224 ARG A O 1
ATOM 1802 N N . LEU A 1 225 ? -24.745 -7.790 16.107 1.00 97.12 225 LEU A N 1
ATOM 1803 C CA . LEU A 1 225 ? -23.390 -8.305 15.951 1.00 97.12 225 LEU A CA 1
ATOM 1804 C C . LEU A 1 225 ? -23.382 -9.349 14.830 1.00 97.12 225 LEU A C 1
ATOM 1806 O O . LEU A 1 225 ? -24.253 -10.226 14.806 1.00 97.12 225 LEU A O 1
ATOM 1810 N N . SER A 1 226 ? -22.417 -9.262 13.918 1.00 95.00 226 SER A N 1
ATOM 1811 C CA . SER A 1 226 ? -22.187 -10.239 12.848 1.00 95.00 226 SER A CA 1
ATOM 1812 C C . SER A 1 226 ? -21.165 -11.301 13.266 1.00 95.00 226 SER A C 1
ATOM 1814 O O . SER A 1 226 ? -20.257 -11.016 14.040 1.00 95.00 226 SER A O 1
ATOM 1816 N N . GLY A 1 227 ? -21.296 -12.517 12.726 1.00 96.81 227 GLY A N 1
ATOM 1817 C CA . GLY A 1 227 ? -20.364 -13.627 12.976 1.00 96.81 227 GLY A CA 1
ATOM 1818 C C . GLY A 1 227 ? -20.693 -14.479 14.210 1.00 96.81 227 GLY A C 1
ATOM 1819 O O . GLY A 1 227 ? -21.539 -14.133 15.033 1.00 96.81 227 GLY A O 1
ATOM 1820 N N . LYS A 1 228 ? -20.055 -15.651 14.332 1.00 97.88 228 LYS A N 1
ATOM 1821 C CA . LYS A 1 228 ? -20.162 -16.500 15.537 1.00 97.88 228 LYS A CA 1
ATOM 1822 C C . LYS A 1 228 ? -19.353 -15.915 16.696 1.00 97.88 228 LYS A C 1
ATOM 1824 O O . LYS A 1 228 ? -19.819 -15.906 17.831 1.00 97.88 228 LYS A O 1
ATOM 1829 N N . PHE A 1 229 ? -18.185 -15.379 16.373 1.00 98.00 229 PHE A N 1
ATOM 1830 C CA . PHE A 1 229 ? -17.277 -14.720 17.293 1.00 98.00 229 PHE A CA 1
ATOM 1831 C C . PHE A 1 229 ? -17.147 -13.250 16.917 1.00 98.00 229 PHE A C 1
ATOM 1833 O O . PHE A 1 229 ? -17.127 -12.907 15.735 1.00 98.00 229 PHE A O 1
ATOM 1840 N N . VAL A 1 230 ? -17.082 -12.392 17.925 1.00 97.94 230 VAL A N 1
ATOM 1841 C CA . VAL A 1 230 ? -16.944 -10.950 17.769 1.00 97.94 230 VAL A CA 1
ATOM 1842 C C . VAL A 1 230 ? -15.605 -10.547 18.347 1.00 97.94 230 VAL A C 1
ATOM 1844 O O . VAL A 1 230 ? -15.317 -10.835 19.507 1.00 97.94 230 VAL A O 1
ATOM 1847 N N . GLN A 1 231 ? -14.804 -9.872 17.533 1.00 96.81 231 GLN A N 1
ATOM 1848 C CA . GLN A 1 231 ? -13.531 -9.331 17.972 1.00 96.81 231 GLN A CA 1
ATOM 1849 C C . GLN A 1 231 ? -13.739 -7.960 18.618 1.00 96.81 231 GLN A C 1
ATOM 1851 O O . GLN A 1 231 ? -14.448 -7.104 18.074 1.00 96.81 231 GLN A O 1
ATOM 1856 N N . LEU A 1 232 ? -13.103 -7.783 19.769 1.00 97.31 232 LEU A N 1
ATOM 1857 C CA . LEU A 1 232 ? -12.878 -6.517 20.434 1.00 97.31 232 LEU A CA 1
ATOM 1858 C C . LEU A 1 232 ? -11.420 -6.127 20.203 1.00 97.31 232 LEU A C 1
ATOM 1860 O O . LEU A 1 232 ? -10.519 -6.932 20.445 1.00 97.31 232 LEU A O 1
ATOM 1864 N N . ARG A 1 233 ? -11.183 -4.917 19.702 1.00 94.94 233 ARG A N 1
ATOM 1865 C CA . ARG A 1 233 ? -9.830 -4.401 19.450 1.00 94.94 233 ARG A CA 1
ATOM 1866 C C . ARG A 1 233 ? -9.674 -3.039 20.091 1.00 94.94 233 ARG A C 1
ATOM 1868 O O . ARG A 1 233 ? -10.605 -2.241 20.039 1.00 94.94 233 ARG A O 1
ATOM 1875 N N . LEU A 1 234 ? -8.498 -2.777 20.635 1.00 93.81 234 LEU A N 1
ATOM 1876 C CA . LEU A 1 234 ? -8.175 -1.495 21.239 1.00 93.81 234 LEU A CA 1
ATOM 1877 C C . LEU A 1 234 ? -7.209 -0.687 20.367 1.00 93.81 234 LEU A C 1
ATOM 1879 O O . LEU A 1 234 ? -6.317 -1.238 19.717 1.00 93.81 234 LEU A O 1
ATOM 1883 N N . SER A 1 235 ? -7.393 0.628 20.383 1.00 91.38 235 SER A N 1
ATOM 1884 C CA . SER A 1 235 ? -6.379 1.645 20.090 1.00 91.38 235 SER A CA 1
ATOM 1885 C C . SER A 1 235 ? -6.218 2.558 21.313 1.00 91.38 235 SER A C 1
ATOM 1887 O O . SER A 1 235 ? -6.894 2.367 22.324 1.00 91.38 235 SER A O 1
ATOM 1889 N N . SER A 1 236 ? -5.343 3.558 21.239 1.00 89.94 236 SER A N 1
ATOM 1890 C CA . SER A 1 236 ? -5.171 4.612 22.254 1.00 89.94 236 SER A CA 1
ATOM 1891 C C . SER A 1 236 ? -6.476 5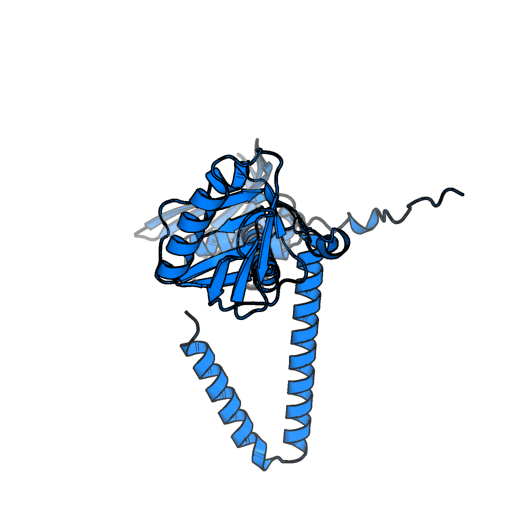.309 22.619 1.00 89.94 236 SER A C 1
ATOM 1893 O O . SER A 1 236 ? -6.693 5.664 23.778 1.00 89.94 236 SER A O 1
ATOM 1895 N N . THR A 1 237 ? -7.345 5.512 21.628 1.00 94.19 237 THR A N 1
ATOM 1896 C CA . THR A 1 237 ? -8.514 6.392 21.727 1.00 94.19 237 THR A CA 1
ATOM 1897 C C . THR A 1 237 ? -9.834 5.697 21.425 1.00 94.19 237 THR A C 1
ATOM 1899 O O . THR A 1 237 ? -10.898 6.276 21.657 1.00 94.19 237 THR A O 1
ATOM 1902 N N . GLU A 1 238 ? -9.812 4.461 20.924 1.00 96.06 238 GLU A N 1
ATOM 1903 C CA . GLU A 1 238 ? -11.014 3.757 20.491 1.00 96.06 238 GLU A CA 1
ATOM 1904 C C . GLU A 1 238 ? -11.030 2.287 20.914 1.00 96.06 238 GLU A C 1
ATOM 1906 O O . GLU A 1 238 ? -10.046 1.558 20.810 1.00 96.06 238 GLU A O 1
ATOM 1911 N N . LEU A 1 239 ? -12.213 1.825 21.310 1.00 96.56 239 LEU A N 1
ATOM 1912 C CA . LEU A 1 239 ? -12.538 0.412 21.446 1.00 96.56 239 LEU A CA 1
ATOM 1913 C C . LEU A 1 239 ? -13.458 0.016 20.291 1.00 96.56 239 LEU A C 1
ATOM 1915 O O . LEU A 1 239 ? -14.554 0.546 20.119 1.00 96.56 239 LEU A O 1
ATOM 1919 N N . TRP A 1 240 ? -13.007 -0.935 19.488 1.00 96.94 240 TRP A N 1
ATOM 1920 C CA . TRP A 1 240 ? -13.741 -1.473 18.354 1.00 96.94 240 TRP A CA 1
ATOM 1921 C C . TRP A 1 240 ? -14.475 -2.739 18.767 1.00 96.94 240 TRP A C 1
ATOM 1923 O O . TRP A 1 240 ? -13.843 -3.699 19.196 1.00 96.94 240 TRP A O 1
ATOM 1933 N N . ILE A 1 241 ? -15.796 -2.776 18.591 1.00 97.19 241 ILE A N 1
ATOM 1934 C CA . ILE A 1 241 ? -16.639 -3.937 18.896 1.00 97.19 241 ILE A CA 1
ATOM 1935 C C . ILE A 1 241 ? -17.480 -4.267 17.670 1.00 97.19 241 ILE A C 1
ATOM 1937 O O . ILE A 1 241 ? -18.357 -3.497 17.281 1.00 97.19 241 ILE A O 1
ATOM 1941 N N . GLY A 1 242 ? -17.216 -5.417 17.041 1.00 91.88 242 GLY A N 1
ATOM 1942 C CA . GLY A 1 242 ? -18.009 -5.882 15.895 1.00 91.88 242 GLY A CA 1
ATOM 1943 C C . GLY A 1 242 ? -18.073 -4.879 14.735 1.00 91.88 242 GLY A C 1
ATOM 1944 O O . GLY A 1 242 ? -19.106 -4.775 14.080 1.00 91.88 242 GLY A O 1
ATOM 1945 N N . GLY A 1 243 ? -16.999 -4.112 14.520 1.00 92.00 243 GLY A N 1
ATOM 1946 C CA . GLY A 1 243 ? -16.896 -3.094 13.469 1.00 92.00 243 GLY A CA 1
ATOM 1947 C C . GLY A 1 243 ? -17.397 -1.697 13.851 1.00 92.00 243 GLY A C 1
ATOM 1948 O O . GLY A 1 243 ? -17.284 -0.785 13.042 1.00 92.00 243 GLY A O 1
ATOM 1949 N N . THR A 1 244 ? -17.929 -1.499 15.061 1.00 96.31 244 THR A N 1
ATOM 1950 C CA . THR A 1 244 ? -18.265 -0.164 15.587 1.00 96.31 244 THR A CA 1
ATOM 1951 C C . THR A 1 244 ? -17.151 0.322 16.508 1.00 96.31 244 THR A C 1
ATOM 1953 O O . THR A 1 244 ? -16.825 -0.370 17.471 1.00 96.31 244 THR A O 1
ATOM 1956 N N . ALA A 1 245 ? -16.600 1.503 16.235 1.00 96.81 245 ALA A N 1
ATOM 1957 C CA . ALA A 1 245 ? -15.650 2.179 17.112 1.00 96.81 245 ALA A CA 1
ATOM 1958 C C . ALA A 1 245 ? -16.384 3.055 18.140 1.00 96.81 245 ALA A C 1
ATOM 1960 O O . ALA A 1 245 ? -17.292 3.814 17.787 1.00 96.81 245 ALA A O 1
ATOM 1961 N N . ILE A 1 246 ? -15.986 2.964 19.406 1.00 97.56 246 ILE A N 1
ATOM 1962 C CA . ILE A 1 246 ? -16.425 3.856 20.484 1.00 97.56 246 ILE A CA 1
ATOM 1963 C C . ILE A 1 246 ? -15.216 4.538 21.111 1.00 97.56 246 ILE A C 1
ATOM 1965 O O . ILE A 1 246 ? -14.191 3.902 21.342 1.00 97.56 246 ILE A O 1
ATOM 1969 N N . LYS A 1 247 ? -15.338 5.837 21.394 1.00 97.19 247 LYS A N 1
ATOM 1970 C CA . LYS A 1 247 ? -14.235 6.623 21.954 1.00 97.19 247 LYS A CA 1
ATOM 1971 C C . LYS A 1 247 ? -14.011 6.302 23.428 1.00 97.19 247 LYS A C 1
ATOM 1973 O O . LYS A 1 247 ? -14.970 6.170 24.191 1.00 97.19 247 LYS A O 1
ATOM 1978 N N . GLY A 1 248 ? -12.750 6.247 23.823 1.00 96.12 248 GLY A N 1
ATOM 1979 C CA . GLY A 1 248 ? -12.320 6.015 25.192 1.00 96.12 248 GLY A CA 1
ATOM 1980 C C . GLY A 1 248 ? -10.858 6.389 25.389 1.00 96.12 248 GLY A C 1
ATOM 1981 O O . GLY A 1 248 ? -10.286 7.128 24.590 1.00 96.12 248 GLY A O 1
ATOM 1982 N N . LYS A 1 249 ? -10.280 5.909 26.482 1.00 95.56 249 LYS A N 1
ATOM 1983 C CA . LYS A 1 249 ? -8.864 6.068 26.817 1.00 95.56 249 LYS A CA 1
ATOM 1984 C C . LYS A 1 249 ? -8.436 4.939 27.742 1.00 95.56 249 LYS A C 1
ATOM 1986 O O . LYS A 1 249 ? -9.271 4.386 28.454 1.00 95.56 249 LYS A O 1
ATOM 1991 N N . TYR A 1 250 ? -7.151 4.633 27.792 1.00 94.50 250 TYR A N 1
ATOM 1992 C CA . TYR A 1 250 ? -6.627 3.779 28.853 1.00 94.50 250 TYR A CA 1
ATOM 1993 C C . TYR A 1 250 ? -6.681 4.504 30.205 1.00 94.50 250 TYR A C 1
ATOM 1995 O O . TYR A 1 250 ? -6.508 5.723 30.272 1.00 94.50 250 TYR A O 1
ATOM 2003 N N . ALA A 1 251 ? -6.953 3.755 31.274 1.00 92.94 251 ALA A N 1
ATOM 2004 C CA . ALA A 1 251 ? -6.963 4.274 32.641 1.00 92.94 251 ALA A CA 1
ATOM 2005 C C . ALA A 1 251 ? -5.557 4.726 33.066 1.00 92.94 251 ALA A C 1
ATOM 2007 O O . ALA A 1 251 ? -5.406 5.755 33.721 1.00 92.94 251 ALA A O 1
ATOM 2008 N N . ASP A 1 252 ? -4.544 3.973 32.635 1.00 89.75 252 ASP A N 1
ATOM 2009 C CA . ASP A 1 252 ? -3.135 4.342 32.735 1.00 89.75 252 ASP A CA 1
ATOM 2010 C C . ASP A 1 252 ? -2.635 4.929 31.398 1.00 89.75 252 ASP A C 1
ATOM 2012 O O . ASP A 1 252 ? -2.537 4.188 30.411 1.00 89.75 252 ASP A O 1
ATOM 2016 N N . PRO A 1 253 ? -2.364 6.246 31.328 1.00 79.38 253 PRO A N 1
ATOM 2017 C CA . PRO A 1 253 ? -1.905 6.902 30.112 1.00 79.38 253 PRO A CA 1
ATOM 2018 C C . PRO A 1 253 ? -0.446 6.581 29.755 1.00 79.38 253 PRO A C 1
ATOM 2020 O O . PRO A 1 253 ? -0.087 6.744 28.593 1.00 79.38 253 PRO A O 1
ATOM 2023 N N . GLU A 1 254 ? 0.392 6.104 30.685 1.00 77.94 254 GLU A N 1
ATOM 2024 C CA . GLU A 1 254 ? 1.816 5.829 30.398 1.00 77.94 254 GLU A CA 1
ATOM 2025 C C . GLU A 1 254 ? 2.001 4.621 29.466 1.00 77.94 254 GLU A C 1
ATOM 2027 O O . GLU A 1 254 ? 2.998 4.494 28.761 1.00 77.94 254 GLU A O 1
ATOM 2032 N N . ILE A 1 255 ? 0.995 3.752 29.400 1.00 68.50 255 ILE A N 1
ATOM 2033 C CA . ILE A 1 255 ? 0.975 2.561 28.544 1.00 68.50 255 ILE A CA 1
ATOM 2034 C C . ILE A 1 255 ? 0.614 2.917 27.082 1.00 68.50 255 ILE A C 1
ATOM 2036 O O . ILE A 1 255 ? 0.773 2.099 26.174 1.00 68.50 255 ILE A O 1
ATOM 2040 N N . VAL A 1 256 ? 0.151 4.149 26.832 1.00 58.44 256 VAL A N 1
ATOM 2041 C CA . VAL A 1 256 ? -0.424 4.594 25.549 1.00 58.44 256 VAL A CA 1
ATOM 2042 C C . VAL A 1 256 ? 0.634 4.939 24.496 1.00 58.44 256 VAL A C 1
ATOM 2044 O O . VAL A 1 256 ? 0.319 4.908 23.309 1.00 58.44 256 VAL A O 1
ATOM 2047 N N . ASP A 1 257 ? 1.900 5.139 24.874 1.00 55.22 257 ASP A N 1
ATOM 2048 C CA . ASP A 1 257 ? 2.985 5.473 23.928 1.00 55.22 257 ASP A CA 1
ATOM 2049 C C . ASP A 1 257 ? 3.359 4.327 22.960 1.00 55.22 257 ASP A C 1
ATOM 2051 O O . ASP A 1 257 ? 4.186 4.496 22.064 1.00 55.22 257 ASP A O 1
ATOM 2055 N N . LEU A 1 258 ? 2.727 3.154 23.090 1.00 56.91 258 LEU A N 1
ATOM 2056 C CA . LEU A 1 258 ? 2.810 2.070 22.105 1.00 56.91 258 LEU A CA 1
ATOM 2057 C C . LEU A 1 258 ? 1.839 2.228 20.932 1.00 56.91 258 LEU A C 1
ATOM 2059 O O . LEU A 1 258 ? 1.940 1.470 19.961 1.00 56.91 258 LEU A O 1
ATOM 2063 N N . ASP A 1 259 ? 0.932 3.207 20.975 1.00 53.91 259 ASP A N 1
ATOM 2064 C CA . ASP A 1 259 ? 0.229 3.654 19.780 1.00 53.91 259 ASP A CA 1
ATOM 2065 C C . ASP A 1 259 ? 1.211 4.466 18.934 1.00 53.91 259 ASP A C 1
ATOM 2067 O O . ASP A 1 259 ? 1.204 5.692 18.862 1.00 53.91 259 ASP A O 1
ATOM 2071 N N . LEU A 1 260 ? 2.090 3.717 18.269 1.00 56.88 260 LEU A N 1
ATOM 2072 C CA . LEU A 1 260 ? 2.754 4.139 17.058 1.00 56.88 260 LEU A CA 1
ATOM 2073 C C . LEU A 1 260 ? 1.646 4.407 16.033 1.00 56.88 260 LEU A C 1
ATOM 2075 O O . LEU A 1 260 ? 1.432 3.624 15.107 1.00 56.88 260 LEU A O 1
ATOM 2079 N N . ASP A 1 261 ? 1.004 5.567 16.143 1.00 53.62 261 ASP A N 1
ATOM 2080 C CA . ASP A 1 261 ? 0.533 6.350 15.005 1.00 53.62 261 ASP A CA 1
ATOM 2081 C C . ASP A 1 261 ? 1.768 6.825 14.215 1.00 53.62 261 ASP A C 1
ATOM 2083 O O . ASP A 1 261 ? 1.931 7.991 13.863 1.00 53.62 261 ASP A O 1
ATOM 2087 N N . LEU A 1 262 ? 2.681 5.885 13.932 1.00 54.38 262 LEU A N 1
ATOM 2088 C CA . LEU A 1 262 ? 3.562 5.958 12.799 1.00 54.38 262 LEU A CA 1
ATOM 2089 C C . LEU A 1 262 ? 2.608 5.960 11.613 1.00 54.38 262 LEU A C 1
ATOM 2091 O O . LEU A 1 262 ? 2.275 4.911 11.056 1.00 54.38 262 LEU A O 1
ATOM 2095 N N . GLU A 1 263 ? 2.183 7.155 11.205 1.00 52.81 263 GLU A N 1
ATOM 2096 C CA . GLU A 1 263 ? 2.048 7.384 9.781 1.00 52.81 263 GLU A CA 1
ATOM 2097 C C . GLU A 1 263 ? 3.303 6.769 9.167 1.00 52.81 263 GLU A C 1
ATOM 2099 O O . GLU A 1 263 ? 4.411 7.107 9.605 1.00 52.81 263 GLU A O 1
ATOM 2104 N N . PRO A 1 264 ? 3.154 5.748 8.309 1.00 51.78 264 PRO A N 1
ATOM 2105 C CA . PRO A 1 264 ? 4.285 4.979 7.846 1.00 51.78 264 PRO A CA 1
ATOM 2106 C C . PRO A 1 264 ? 5.181 5.956 7.110 1.00 51.78 264 PRO A C 1
ATOM 2108 O O . PRO A 1 264 ? 4.904 6.299 5.968 1.00 51.78 264 PRO A O 1
ATOM 2111 N N . ASN A 1 265 ? 6.230 6.443 7.773 1.00 56.31 265 ASN A N 1
ATOM 2112 C CA . ASN A 1 265 ? 7.242 7.225 7.104 1.00 56.31 265 ASN A CA 1
ATOM 2113 C C . ASN A 1 265 ? 7.870 6.234 6.119 1.00 56.31 265 ASN A C 1
ATOM 2115 O O . ASN A 1 265 ? 8.542 5.292 6.566 1.00 56.31 265 ASN A O 1
ATOM 2119 N N . PRO A 1 266 ? 7.613 6.378 4.806 1.00 55.97 266 PRO A N 1
ATOM 2120 C CA . PRO A 1 266 ? 7.975 5.362 3.824 1.00 55.97 266 PRO A CA 1
ATOM 2121 C C . PRO A 1 266 ? 9.485 5.119 3.845 1.00 55.97 266 PRO A C 1
ATOM 2123 O O . PRO A 1 266 ? 9.943 4.001 3.637 1.00 55.97 266 PRO A O 1
ATOM 2126 N N . THR A 1 267 ? 10.257 6.131 4.239 1.00 56.00 267 THR A N 1
ATOM 2127 C CA . THR A 1 267 ? 11.704 6.068 4.439 1.00 56.00 267 THR A CA 1
ATOM 2128 C C . THR A 1 267 ? 12.112 5.094 5.549 1.00 56.00 267 THR A C 1
ATOM 2130 O O . THR A 1 267 ? 13.052 4.323 5.367 1.00 56.00 267 THR A O 1
ATOM 2133 N N . ILE A 1 268 ? 11.401 5.082 6.683 1.00 55.75 268 ILE A N 1
ATOM 2134 C CA . ILE A 1 268 ? 11.692 4.192 7.822 1.00 55.75 268 ILE A CA 1
ATOM 2135 C C . ILE A 1 268 ? 11.238 2.766 7.502 1.00 55.75 268 ILE A C 1
ATOM 2137 O O . ILE A 1 268 ? 11.981 1.819 7.751 1.00 55.75 268 ILE A O 1
ATOM 2141 N N . ALA A 1 269 ? 10.062 2.605 6.887 1.00 53.69 269 ALA A N 1
ATOM 2142 C CA . ALA A 1 269 ? 9.565 1.300 6.453 1.00 53.69 269 ALA A CA 1
ATOM 2143 C C . ALA A 1 269 ? 10.479 0.672 5.385 1.00 53.69 269 ALA A C 1
ATOM 2145 O O . ALA A 1 269 ? 10.833 -0.503 5.484 1.00 53.69 269 ALA A O 1
ATOM 2146 N N . LEU A 1 270 ? 10.945 1.463 4.413 1.00 54.72 270 LEU A N 1
ATOM 2147 C CA . LEU A 1 270 ? 11.897 1.027 3.393 1.00 54.72 270 LEU A CA 1
ATOM 2148 C C . LEU A 1 270 ? 13.269 0.705 3.998 1.00 54.72 270 LEU A C 1
ATOM 2150 O O . LEU A 1 270 ? 13.890 -0.278 3.598 1.00 54.72 270 LEU A O 1
ATOM 2154 N N . ALA A 1 271 ? 13.747 1.489 4.969 1.00 60.25 271 ALA A N 1
ATOM 2155 C CA . ALA A 1 271 ? 14.988 1.199 5.686 1.00 60.25 271 ALA A CA 1
ATOM 2156 C C . ALA A 1 271 ? 14.884 -0.104 6.498 1.00 60.25 271 ALA A C 1
ATOM 2158 O O . ALA A 1 271 ? 15.785 -0.940 6.422 1.00 60.25 271 ALA A O 1
ATOM 2159 N N . ALA A 1 272 ? 13.768 -0.325 7.200 1.00 50.50 272 ALA A N 1
ATOM 2160 C CA . ALA A 1 272 ? 13.501 -1.553 7.946 1.00 50.50 272 ALA A CA 1
ATOM 2161 C C . ALA A 1 272 ? 13.363 -2.769 7.015 1.00 50.50 272 ALA A C 1
ATOM 2163 O O . ALA A 1 272 ? 13.958 -3.813 7.277 1.00 50.50 272 ALA A O 1
ATOM 2164 N N . ALA A 1 273 ? 12.672 -2.629 5.881 1.00 54.03 273 ALA A N 1
ATOM 2165 C CA . ALA A 1 273 ? 12.561 -3.676 4.867 1.00 54.03 273 ALA A CA 1
ATOM 2166 C C . ALA A 1 273 ? 13.916 -3.988 4.207 1.00 54.03 273 ALA A C 1
ATOM 2168 O O . ALA A 1 273 ? 14.253 -5.156 4.007 1.00 54.03 273 ALA A O 1
ATOM 2169 N N . LYS A 1 274 ? 14.739 -2.969 3.915 1.00 61.75 274 LYS A N 1
ATOM 2170 C CA . LYS A 1 274 ? 16.118 -3.146 3.425 1.00 61.75 274 LYS A CA 1
ATOM 2171 C C . LYS A 1 274 ? 16.996 -3.846 4.465 1.00 61.75 274 LYS A C 1
ATOM 2173 O O . LYS A 1 274 ? 17.746 -4.752 4.102 1.00 61.75 274 LYS A O 1
ATOM 2178 N N . ALA A 1 275 ? 16.877 -3.486 5.742 1.00 57.22 275 ALA A N 1
ATOM 2179 C CA . ALA A 1 275 ? 17.595 -4.140 6.834 1.00 57.22 275 ALA A CA 1
ATOM 2180 C C . ALA A 1 275 ? 17.156 -5.605 7.011 1.00 57.22 275 ALA A C 1
ATOM 2182 O O . ALA A 1 275 ? 18.006 -6.489 7.118 1.00 57.22 275 ALA A O 1
ATOM 2183 N N . ALA A 1 276 ? 15.852 -5.887 6.945 1.00 49.38 276 ALA A N 1
ATOM 2184 C CA . ALA A 1 276 ? 15.306 -7.241 6.999 1.00 49.38 276 ALA A CA 1
ATOM 2185 C C . ALA A 1 276 ? 15.769 -8.091 5.804 1.00 49.38 276 ALA A C 1
ATOM 2187 O O . ALA A 1 276 ? 16.264 -9.200 5.998 1.00 49.38 276 ALA A O 1
ATOM 2188 N N . ARG A 1 277 ? 15.720 -7.554 4.574 1.00 60.12 277 ARG A N 1
ATOM 2189 C CA . ARG A 1 277 ? 16.256 -8.221 3.372 1.00 60.12 277 ARG A CA 1
ATOM 2190 C C . ARG A 1 277 ? 17.760 -8.480 3.480 1.00 60.12 277 ARG A C 1
ATOM 2192 O O . ARG A 1 277 ? 18.210 -9.558 3.102 1.00 60.12 277 ARG A O 1
ATOM 2199 N N . SER A 1 278 ? 18.532 -7.534 4.017 1.00 62.88 278 SER A N 1
ATOM 2200 C CA . SER A 1 278 ? 19.970 -7.710 4.272 1.00 62.88 278 SER A CA 1
ATOM 2201 C C . SER A 1 278 ? 20.234 -8.826 5.291 1.00 62.88 278 SER A C 1
ATOM 2203 O O . SER A 1 278 ? 21.079 -9.689 5.054 1.00 62.88 278 SER A O 1
ATOM 2205 N N . SER A 1 279 ? 19.453 -8.876 6.375 1.00 54.69 279 SER A N 1
ATOM 2206 C CA . SER A 1 279 ? 19.533 -9.924 7.401 1.00 54.69 279 SER A CA 1
ATOM 2207 C C . SER A 1 279 ? 19.184 -11.312 6.846 1.00 54.69 279 SER A C 1
ATOM 2209 O O . SER A 1 279 ? 19.932 -12.266 7.058 1.00 54.69 279 SER A O 1
ATOM 2211 N N . ILE A 1 280 ? 18.120 -11.420 6.041 1.00 61.62 280 ILE A N 1
ATOM 2212 C CA . ILE A 1 280 ? 17.740 -12.665 5.351 1.00 61.62 280 ILE A CA 1
ATOM 2213 C C . ILE A 1 280 ? 18.841 -13.096 4.374 1.00 61.62 280 ILE A C 1
ATOM 2215 O O . ILE A 1 280 ? 19.260 -14.251 4.397 1.00 61.62 280 ILE A O 1
ATOM 2219 N N . LYS A 1 281 ? 19.381 -12.175 3.565 1.00 70.25 281 LYS A N 1
ATOM 2220 C CA . LYS A 1 281 ? 20.474 -12.468 2.624 1.00 70.25 281 LYS A CA 1
ATOM 2221 C C . LYS A 1 281 ? 21.746 -12.923 3.349 1.00 70.25 281 LYS A C 1
ATOM 2223 O O . LYS A 1 281 ? 22.411 -13.851 2.893 1.00 70.25 281 LYS A O 1
ATOM 2228 N N . ALA A 1 282 ? 22.064 -12.321 4.495 1.00 73.88 282 ALA A N 1
ATOM 2229 C CA . ALA A 1 282 ? 23.165 -12.753 5.352 1.00 73.88 282 ALA A CA 1
ATOM 2230 C C . ALA A 1 282 ? 22.910 -14.140 5.970 1.00 73.88 282 ALA A C 1
ATOM 2232 O O . ALA A 1 282 ? 23.832 -14.950 6.038 1.00 73.88 282 ALA A O 1
ATOM 2233 N N . GLY A 1 283 ? 21.671 -14.436 6.375 1.00 70.69 283 GLY A N 1
ATOM 2234 C CA . GLY A 1 283 ? 21.253 -15.755 6.859 1.00 70.69 283 GLY A CA 1
ATOM 2235 C C . GLY A 1 283 ? 21.383 -16.843 5.790 1.00 70.69 283 GLY A C 1
ATOM 2236 O O . GLY A 1 283 ? 21.993 -17.879 6.048 1.00 70.69 283 GLY A O 1
ATOM 2237 N N . ILE A 1 284 ? 20.905 -16.572 4.571 1.00 68.75 284 ILE A N 1
ATOM 2238 C CA . ILE A 1 284 ? 21.047 -17.465 3.410 1.00 68.75 284 ILE A CA 1
ATOM 2239 C C . ILE A 1 284 ? 22.525 -17.714 3.106 1.00 68.75 284 ILE A C 1
ATOM 2241 O O . ILE A 1 284 ? 22.920 -18.863 2.931 1.00 68.75 284 ILE A O 1
ATOM 2245 N N . LYS A 1 285 ? 23.360 -16.668 3.108 1.00 79.56 285 LYS A N 1
ATOM 2246 C CA . LYS A 1 285 ? 24.802 -16.817 2.886 1.00 79.56 285 LYS A CA 1
ATOM 2247 C C . LYS A 1 285 ? 25.457 -17.701 3.953 1.00 79.56 285 LYS A C 1
ATOM 2249 O O . LYS A 1 285 ? 26.168 -18.631 3.604 1.00 79.56 285 LYS A O 1
ATOM 2254 N N . ARG A 1 286 ? 25.164 -17.481 5.243 1.00 79.94 286 ARG A N 1
ATOM 2255 C CA . ARG A 1 286 ? 25.677 -18.335 6.336 1.00 79.94 286 ARG A CA 1
ATOM 2256 C C . ARG A 1 286 ? 25.251 -19.793 6.179 1.00 79.94 286 ARG A C 1
ATOM 2258 O O . ARG A 1 286 ? 26.038 -20.688 6.461 1.00 79.94 286 ARG A O 1
ATOM 2265 N N . PHE A 1 287 ? 24.019 -20.028 5.733 1.00 69.19 287 PHE A N 1
ATOM 2266 C CA . PHE A 1 287 ? 23.528 -21.372 5.455 1.00 69.19 287 PHE A CA 1
ATOM 2267 C C . PHE A 1 287 ? 24.250 -22.007 4.260 1.00 69.19 287 PHE A C 1
ATOM 2269 O O . PHE A 1 287 ? 24.667 -23.156 4.350 1.00 69.19 287 PHE A O 1
ATOM 2276 N N . GLN A 1 288 ? 24.460 -21.266 3.171 1.00 73.12 288 GLN A N 1
ATOM 2277 C CA . GLN A 1 288 ? 25.228 -21.737 2.014 1.00 73.12 288 GLN A CA 1
ATOM 2278 C C . GLN A 1 288 ? 26.684 -22.052 2.381 1.00 73.12 288 GLN A C 1
ATOM 2280 O O . GLN A 1 288 ? 27.182 -23.112 2.007 1.00 73.12 288 GLN A O 1
ATOM 2285 N N . ASP A 1 289 ? 27.333 -21.184 3.159 1.00 78.62 289 ASP A N 1
ATOM 2286 C CA . ASP A 1 289 ? 28.698 -21.391 3.652 1.00 78.62 289 ASP A CA 1
ATOM 2287 C C . ASP A 1 289 ? 28.771 -22.645 4.546 1.00 78.62 289 ASP A C 1
ATOM 2289 O O . ASP A 1 289 ? 29.674 -23.469 4.395 1.00 78.62 289 ASP A O 1
ATOM 2293 N N . PHE A 1 290 ? 27.784 -22.845 5.429 1.00 76.19 290 PHE A N 1
ATOM 2294 C CA . PHE A 1 290 ? 27.665 -24.048 6.257 1.00 76.19 290 PHE A CA 1
ATOM 2295 C C . PHE A 1 290 ? 27.462 -25.315 5.416 1.00 76.19 290 PHE A C 1
ATOM 2297 O O . PHE A 1 290 ? 28.140 -26.316 5.638 1.00 76.19 290 PHE A O 1
ATOM 2304 N N . VAL A 1 291 ? 26.572 -25.281 4.420 1.00 70.62 291 VAL A N 1
ATOM 2305 C CA . VAL A 1 291 ? 26.365 -26.405 3.495 1.00 70.62 291 VAL A CA 1
ATOM 2306 C C . VAL A 1 291 ? 27.653 -26.710 2.725 1.00 70.62 291 VAL A C 1
ATOM 2308 O O . VAL A 1 291 ? 27.999 -27.880 2.588 1.00 70.62 291 VAL A O 1
ATOM 2311 N N . GLY A 1 292 ? 28.399 -25.691 2.289 1.00 74.19 292 GLY A N 1
ATOM 2312 C CA . GLY A 1 292 ? 29.714 -25.856 1.665 1.00 74.19 292 GLY A CA 1
ATOM 2313 C C . GLY A 1 292 ? 30.704 -26.594 2.571 1.00 74.19 292 GLY A C 1
ATOM 2314 O O . GLY A 1 292 ? 31.276 -27.599 2.156 1.00 74.19 292 GLY A O 1
ATOM 2315 N N . GLN A 1 293 ? 30.824 -26.171 3.833 1.00 76.38 293 GLN A N 1
ATOM 2316 C CA . GLN A 1 293 ? 31.693 -26.819 4.827 1.00 76.38 293 GLN A CA 1
ATOM 2317 C C . GLN A 1 293 ? 31.272 -28.268 5.125 1.00 76.38 293 GLN A C 1
ATOM 2319 O O . GLN A 1 293 ? 32.116 -29.157 5.225 1.00 76.38 293 GLN A O 1
ATOM 2324 N N . VAL A 1 294 ? 29.967 -28.537 5.234 1.00 68.62 294 VAL A N 1
ATOM 2325 C CA . VAL A 1 294 ? 29.443 -29.896 5.458 1.00 68.62 294 VAL A CA 1
ATOM 2326 C C . VAL A 1 294 ? 29.720 -30.804 4.255 1.00 68.62 294 VAL A C 1
ATOM 2328 O O . VAL A 1 294 ? 30.058 -31.973 4.435 1.00 68.62 294 VAL A O 1
ATOM 2331 N N . VAL A 1 295 ? 29.621 -30.278 3.032 1.00 70.62 295 VAL A N 1
ATOM 2332 C CA . VAL A 1 295 ? 29.915 -31.021 1.797 1.00 70.62 295 VAL A CA 1
ATOM 2333 C C . VAL A 1 295 ? 31.408 -31.341 1.662 1.00 70.62 295 VAL A C 1
ATOM 2335 O O . VAL A 1 295 ? 31.741 -32.412 1.157 1.00 70.62 295 VAL A O 1
ATOM 2338 N N . GLU A 1 296 ? 32.300 -30.469 2.140 1.00 74.56 296 GLU A N 1
ATOM 2339 C CA . GLU A 1 296 ? 33.743 -30.746 2.197 1.00 74.56 296 GLU A CA 1
ATOM 2340 C C . GLU A 1 296 ? 34.097 -31.820 3.236 1.00 74.56 296 GLU A C 1
ATOM 2342 O O . GLU A 1 296 ? 34.945 -32.673 2.976 1.00 74.56 296 GLU A O 1
ATOM 2347 N N . LEU A 1 297 ? 33.425 -31.820 4.391 1.00 75.12 297 LEU A N 1
ATOM 2348 C CA . LEU A 1 297 ? 33.688 -32.771 5.477 1.00 75.12 297 LEU A CA 1
ATOM 2349 C C . LEU A 1 297 ? 33.067 -34.159 5.247 1.00 75.12 297 LEU A C 1
ATOM 2351 O O . LEU A 1 297 ? 33.519 -35.136 5.843 1.00 75.12 297 LEU A O 1
ATOM 2355 N N . ALA A 1 298 ? 32.039 -34.265 4.402 1.00 78.50 298 ALA A N 1
ATOM 2356 C CA . ALA A 1 298 ? 31.317 -35.512 4.156 1.00 78.50 298 ALA A CA 1
ATOM 2357 C C . ALA A 1 298 ? 30.818 -35.606 2.697 1.00 78.50 298 ALA A C 1
ATOM 2359 O O . ALA A 1 298 ? 29.633 -35.382 2.425 1.00 78.50 298 ALA A O 1
ATOM 2360 N N . PRO A 1 299 ? 31.682 -35.989 1.735 1.00 77.94 299 PRO A N 1
ATOM 2361 C CA . PRO A 1 299 ? 31.336 -36.027 0.310 1.00 77.94 299 PRO A CA 1
ATOM 2362 C C . PRO A 1 299 ? 30.179 -36.986 -0.019 1.00 77.94 299 PRO A C 1
ATOM 2364 O O . PRO A 1 299 ? 29.449 -36.766 -0.986 1.00 77.94 299 PRO A O 1
ATOM 2367 N N . GLU A 1 300 ? 29.941 -38.000 0.816 1.00 80.00 300 GLU A N 1
ATOM 2368 C CA . GLU A 1 300 ? 28.809 -38.929 0.689 1.00 80.00 300 GLU A CA 1
ATOM 2369 C C . GLU A 1 300 ? 27.440 -38.267 0.936 1.00 80.00 300 GLU A C 1
ATOM 2371 O O . GLU A 1 300 ? 26.413 -38.744 0.447 1.00 80.00 300 GLU A O 1
ATOM 2376 N N . LEU A 1 301 ? 27.401 -37.142 1.661 1.00 71.62 301 LEU A N 1
ATOM 2377 C CA . LEU A 1 301 ? 26.173 -36.381 1.903 1.00 71.62 301 LEU A CA 1
ATOM 2378 C C . LEU A 1 301 ? 25.820 -35.444 0.748 1.00 71.62 301 LEU A C 1
ATOM 2380 O O . LEU A 1 301 ? 24.663 -35.037 0.643 1.00 71.62 301 LEU A O 1
ATOM 2384 N N . ARG A 1 302 ? 26.768 -35.153 -0.154 1.00 71.06 302 ARG A N 1
ATOM 2385 C CA . ARG A 1 302 ? 26.574 -34.229 -1.278 1.00 71.06 302 ARG A CA 1
ATOM 2386 C C . ARG A 1 302 ? 25.377 -34.631 -2.134 1.00 71.06 302 ARG A C 1
ATOM 2388 O O . ARG A 1 302 ? 24.475 -33.828 -2.325 1.00 71.06 302 ARG A O 1
ATOM 2395 N N . GLY A 1 303 ? 25.313 -35.898 -2.551 1.00 76.75 303 GLY A N 1
ATOM 2396 C CA . GLY A 1 303 ? 24.209 -36.399 -3.379 1.00 76.75 303 GLY A CA 1
ATOM 2397 C C . GLY A 1 303 ? 22.839 -36.328 -2.691 1.00 76.75 303 GLY A C 1
ATOM 2398 O O . GLY A 1 303 ? 21.835 -36.067 -3.348 1.00 76.75 303 GLY A O 1
ATOM 2399 N N . LYS A 1 304 ? 22.792 -36.505 -1.363 1.00 78.56 304 LYS A N 1
ATOM 2400 C CA . LYS A 1 304 ? 21.548 -36.438 -0.576 1.00 78.56 304 LYS A CA 1
ATOM 2401 C C . LYS A 1 304 ? 21.077 -34.998 -0.358 1.00 78.56 304 LYS A C 1
ATOM 2403 O O . LYS A 1 304 ? 19.883 -34.734 -0.428 1.00 78.56 304 LYS A O 1
ATOM 2408 N N . LEU A 1 305 ? 22.004 -34.070 -0.117 1.00 73.50 305 LEU A N 1
ATOM 2409 C CA . LEU A 1 305 ? 21.700 -32.648 0.063 1.00 73.50 305 LEU A CA 1
ATOM 2410 C C . LEU A 1 305 ? 21.257 -31.993 -1.248 1.00 73.50 305 LEU A C 1
ATOM 2412 O O . LEU A 1 305 ? 20.292 -31.234 -1.244 1.00 73.50 305 LEU A O 1
ATOM 2416 N N . THR A 1 306 ? 21.903 -32.322 -2.371 1.00 73.69 306 THR A N 1
ATOM 2417 C CA . THR A 1 306 ? 21.502 -31.801 -3.685 1.00 73.69 306 THR A CA 1
ATOM 2418 C C . THR A 1 306 ? 20.102 -32.278 -4.066 1.00 73.69 306 THR A C 1
ATOM 2420 O O . THR A 1 306 ? 19.284 -31.454 -4.463 1.00 73.69 306 THR A O 1
ATOM 2423 N N . SER A 1 307 ? 19.770 -33.560 -3.855 1.00 75.25 307 SER A N 1
ATOM 2424 C CA . SER A 1 307 ? 18.416 -34.050 -4.156 1.00 75.25 307 SER A CA 1
ATOM 2425 C C . SER A 1 307 ? 17.352 -33.447 -3.235 1.00 75.25 307 SER A C 1
ATOM 2427 O O . SER A 1 307 ? 16.252 -33.140 -3.687 1.00 75.25 307 SER A O 1
ATOM 2429 N N . TYR A 1 308 ? 17.674 -33.218 -1.958 1.00 79.56 308 TYR A N 1
ATOM 2430 C CA . TYR A 1 308 ? 16.753 -32.582 -1.017 1.00 79.56 308 TYR A CA 1
ATOM 2431 C C . TYR A 1 308 ? 16.467 -31.121 -1.390 1.00 79.56 308 TYR A C 1
ATOM 2433 O O . TYR A 1 308 ? 15.309 -30.710 -1.399 1.00 79.56 308 TYR A O 1
ATOM 2441 N N . LEU A 1 309 ? 17.501 -30.350 -1.747 1.00 74.06 309 LEU A N 1
ATOM 2442 C CA . LEU A 1 309 ? 17.352 -28.956 -2.178 1.00 74.06 309 LEU A CA 1
ATOM 2443 C C . LEU A 1 309 ? 16.614 -28.841 -3.519 1.00 74.06 309 LEU A C 1
ATOM 2445 O O . LEU A 1 309 ? 15.753 -27.977 -3.660 1.00 74.06 309 LEU A O 1
ATOM 2449 N N . GLU A 1 310 ? 16.888 -29.729 -4.479 1.00 77.25 310 GLU A N 1
ATOM 2450 C CA . GLU A 1 310 ? 16.146 -29.777 -5.747 1.00 77.25 310 GLU A CA 1
ATOM 2451 C C . GLU A 1 310 ? 14.667 -30.114 -5.540 1.00 77.25 310 GLU A C 1
ATOM 2453 O O . GLU A 1 310 ? 13.804 -29.527 -6.193 1.00 77.25 310 GLU A O 1
ATOM 2458 N N . ASN A 1 311 ? 14.356 -31.036 -4.626 1.00 82.06 311 ASN A N 1
ATOM 2459 C CA . ASN A 1 311 ? 12.974 -31.381 -4.306 1.00 82.06 311 ASN A CA 1
ATOM 2460 C C . ASN A 1 311 ? 12.258 -30.236 -3.578 1.00 82.06 311 ASN A C 1
ATOM 2462 O O . ASN A 1 311 ? 11.120 -29.934 -3.920 1.00 82.06 311 ASN A O 1
ATOM 2466 N N . ALA A 1 312 ? 12.927 -29.561 -2.637 1.00 72.50 312 ALA A N 1
ATOM 2467 C CA . ALA A 1 312 ? 12.370 -28.402 -1.939 1.00 72.50 312 ALA A CA 1
ATOM 2468 C C . ALA A 1 312 ? 12.071 -27.237 -2.900 1.00 72.50 312 ALA A C 1
ATOM 2470 O O . ALA A 1 312 ? 10.986 -26.666 -2.843 1.00 72.50 312 ALA A O 1
ATOM 2471 N N . TRP A 1 313 ? 12.978 -26.945 -3.840 1.00 69.50 313 TRP A N 1
ATOM 2472 C CA . TRP A 1 313 ? 12.755 -25.923 -4.870 1.00 69.50 313 TRP A CA 1
ATOM 2473 C C . TRP A 1 313 ? 11.578 -26.296 -5.783 1.00 69.50 313 TRP A C 1
ATOM 2475 O O . TRP A 1 313 ? 10.709 -25.468 -6.054 1.00 69.50 313 TRP A O 1
ATOM 2485 N N . LYS A 1 314 ? 11.507 -27.552 -6.249 1.00 79.31 314 LYS A N 1
ATOM 2486 C CA . LYS A 1 314 ? 10.389 -28.025 -7.086 1.00 79.31 314 LYS A CA 1
ATOM 2487 C C . LYS A 1 314 ? 9.042 -27.930 -6.370 1.00 79.31 314 LYS A C 1
ATOM 2489 O O . LYS A 1 314 ? 8.050 -27.624 -7.021 1.00 79.31 314 LYS A O 1
ATOM 2494 N N . GLN A 1 315 ? 9.017 -28.170 -5.061 1.00 77.50 315 GLN A N 1
ATOM 2495 C CA . GLN A 1 315 ? 7.822 -28.022 -4.232 1.00 77.50 315 GLN A CA 1
ATOM 2496 C C . GLN A 1 315 ? 7.391 -26.547 -4.138 1.00 77.50 315 GLN A C 1
ATOM 2498 O O . GLN A 1 315 ? 6.236 -26.226 -4.386 1.00 77.50 315 GLN A O 1
ATOM 2503 N N . GLU A 1 316 ? 8.334 -25.632 -3.893 1.00 65.38 316 GLU A N 1
ATOM 2504 C CA . GLU A 1 316 ? 8.062 -24.190 -3.807 1.00 65.38 316 GLU A CA 1
ATOM 2505 C C . GLU A 1 316 ? 7.570 -23.597 -5.144 1.00 65.38 316 GLU A C 1
ATOM 2507 O O . GLU A 1 316 ? 6.698 -22.733 -5.156 1.00 65.38 316 GLU A O 1
ATOM 2512 N N . GLN A 1 317 ? 8.048 -24.109 -6.286 1.00 68.69 317 GLN A N 1
ATOM 2513 C CA . GLN A 1 317 ? 7.525 -23.738 -7.610 1.00 68.69 317 GLN A CA 1
ATOM 2514 C C . GLN A 1 317 ? 6.120 -24.283 -7.905 1.00 68.69 317 GLN A C 1
ATOM 2516 O O . GLN A 1 317 ? 5.435 -23.730 -8.761 1.00 68.69 317 GLN A O 1
ATOM 2521 N N . GLN A 1 318 ? 5.698 -25.363 -7.242 1.00 67.81 318 GLN A N 1
ATOM 2522 C CA . GLN A 1 318 ? 4.344 -25.914 -7.375 1.00 67.81 318 GLN A CA 1
ATOM 2523 C C . GLN A 1 318 ? 3.332 -25.212 -6.461 1.00 67.81 318 GLN A C 1
ATOM 2525 O O . GLN A 1 318 ? 2.154 -25.163 -6.806 1.00 67.81 318 GLN A O 1
ATOM 2530 N N . ASP A 1 319 ? 3.792 -24.658 -5.337 1.00 56.31 319 ASP A N 1
ATOM 2531 C CA . ASP A 1 319 ? 2.954 -23.979 -4.342 1.00 56.31 319 ASP A CA 1
ATOM 2532 C C . ASP A 1 319 ? 2.847 -22.452 -4.562 1.00 56.31 319 ASP A C 1
ATOM 2534 O O . ASP A 1 319 ? 2.072 -21.779 -3.876 1.00 56.31 319 ASP A O 1
ATOM 2538 N N . ALA A 1 320 ? 3.596 -21.886 -5.516 1.00 41.81 320 ALA A N 1
ATOM 2539 C CA . ALA A 1 320 ? 3.479 -20.482 -5.908 1.00 41.81 320 ALA A CA 1
ATOM 2540 C C . ALA A 1 320 ? 2.227 -20.257 -6.798 1.00 41.81 320 ALA A C 1
ATOM 2542 O O . ALA A 1 320 ? 2.086 -20.948 -7.808 1.00 41.81 320 ALA A O 1
ATOM 2543 N N . PRO A 1 321 ? 1.314 -19.330 -6.434 1.00 44.16 321 PRO A N 1
ATOM 2544 C CA . PRO A 1 321 ? 0.056 -19.084 -7.149 1.00 44.16 321 PRO A CA 1
ATOM 2545 C C . PRO A 1 321 ? 0.208 -18.421 -8.524 1.00 44.16 321 PRO A C 1
ATOM 2547 O O . PRO A 1 321 ? 1.166 -17.636 -8.715 1.00 44.16 321 PRO A O 1
#

pLDDT: mean 85.54, std 15.45, range [41.16, 98.5]